Protein AF-A0A7V1JD57-F1 (afdb_monomer_lite)

Structure (mmCIF, N/CA/C/O backbone):
data_AF-A0A7V1JD57-F1
#
_entry.id   AF-A0A7V1JD57-F1
#
loop_
_atom_site.group_PDB
_atom_site.id
_atom_site.type_symbol
_atom_site.label_atom_id
_atom_site.label_alt_id
_atom_site.label_comp_id
_atom_site.label_asym_id
_atom_site.label_entity_id
_atom_site.label_seq_id
_atom_site.pdbx_PDB_ins_code
_atom_site.Cartn_x
_atom_site.Cartn_y
_atom_site.Cartn_z
_atom_site.occupancy
_atom_site.B_iso_or_equiv
_atom_site.auth_seq_id
_atom_site.auth_comp_id
_atom_site.auth_asym_id
_atom_site.auth_atom_id
_atom_site.pdbx_PDB_model_num
ATOM 1 N N . MET A 1 1 ? 28.900 12.849 5.355 1.00 48.41 1 MET A N 1
ATOM 2 C CA . MET A 1 1 ? 28.685 11.626 6.176 1.00 48.41 1 MET A CA 1
ATOM 3 C C . MET A 1 1 ? 27.254 11.057 6.140 1.00 48.41 1 MET A C 1
ATOM 5 O O . MET A 1 1 ? 27.114 9.874 5.845 1.00 48.41 1 MET A O 1
ATOM 9 N N . LYS A 1 2 ? 26.177 11.836 6.367 1.00 57.22 2 LYS A N 1
ATOM 10 C CA . LYS A 1 2 ? 24.784 11.309 6.433 1.00 57.22 2 LYS A CA 1
ATOM 11 C C . LYS A 1 2 ? 24.265 10.643 5.136 1.00 57.22 2 LYS A C 1
ATOM 13 O O . LYS A 1 2 ? 23.489 9.693 5.207 1.00 57.22 2 LYS A O 1
ATOM 18 N N . THR A 1 3 ? 24.691 11.097 3.957 1.00 60.50 3 THR A N 1
ATOM 19 C CA . THR A 1 3 ? 24.289 10.558 2.637 1.00 60.50 3 THR A CA 1
ATOM 20 C C . THR A 1 3 ? 24.917 9.198 2.326 1.00 60.50 3 THR A C 1
ATOM 22 O O . THR A 1 3 ? 24.212 8.281 1.910 1.00 60.50 3 THR A O 1
ATOM 25 N N . LEU A 1 4 ? 26.213 9.033 2.603 1.00 63.50 4 LEU A N 1
ATOM 26 C CA . LEU A 1 4 ? 26.934 7.762 2.448 1.00 63.50 4 LEU A CA 1
ATOM 27 C C . LEU A 1 4 ? 26.411 6.682 3.406 1.00 63.50 4 LEU A C 1
ATOM 29 O O . LEU A 1 4 ? 26.229 5.538 2.997 1.00 63.50 4 LEU A O 1
ATOM 33 N N . ALA A 1 5 ? 26.092 7.044 4.653 1.00 64.88 5 ALA A N 1
ATOM 34 C CA . ALA A 1 5 ? 25.478 6.126 5.615 1.00 64.88 5 ALA A CA 1
ATOM 35 C C . ALA A 1 5 ? 24.074 5.671 5.172 1.00 64.88 5 ALA A C 1
ATOM 37 O O . ALA A 1 5 ? 23.762 4.480 5.220 1.00 64.88 5 ALA A O 1
ATOM 38 N N . LYS A 1 6 ? 23.241 6.595 4.663 1.00 60.94 6 LYS A N 1
ATOM 39 C CA . LYS A 1 6 ? 21.936 6.259 4.067 1.00 60.94 6 LYS A CA 1
ATOM 40 C C . LYS A 1 6 ? 22.085 5.332 2.859 1.00 60.94 6 LYS A C 1
ATOM 42 O O . LYS A 1 6 ? 21.313 4.386 2.750 1.00 60.94 6 LYS A O 1
ATOM 47 N N . LEU A 1 7 ? 23.079 5.562 1.998 1.00 65.62 7 LEU A N 1
ATOM 48 C CA . LEU A 1 7 ? 23.354 4.712 0.838 1.00 65.62 7 LEU A CA 1
ATOM 49 C C . LEU A 1 7 ? 23.828 3.309 1.247 1.00 65.62 7 LEU A C 1
ATOM 51 O O . LEU A 1 7 ? 23.317 2.328 0.717 1.00 65.62 7 LEU A O 1
ATOM 55 N N . LYS A 1 8 ? 24.747 3.191 2.216 1.00 65.50 8 LYS A N 1
ATOM 56 C CA . LYS A 1 8 ? 25.196 1.891 2.746 1.00 65.50 8 LYS A CA 1
ATOM 57 C C . LYS A 1 8 ? 24.038 1.100 3.360 1.00 65.50 8 LYS A C 1
ATOM 59 O O . LYS A 1 8 ? 23.865 -0.068 3.025 1.00 65.50 8 LYS A O 1
ATOM 64 N N . ARG A 1 9 ? 23.206 1.749 4.184 1.00 67.81 9 ARG A N 1
ATOM 65 C CA . ARG A 1 9 ? 21.993 1.144 4.767 1.00 67.81 9 ARG A CA 1
ATOM 66 C C . ARG A 1 9 ? 20.977 0.741 3.697 1.00 67.81 9 ARG A C 1
ATOM 68 O O . ARG A 1 9 ? 20.308 -0.277 3.803 1.00 67.81 9 ARG A O 1
ATOM 75 N N . TYR A 1 10 ? 20.856 1.543 2.649 1.00 68.12 10 TYR A N 1
ATOM 76 C CA . TYR A 1 10 ? 19.983 1.233 1.531 1.00 68.12 10 TYR A CA 1
ATOM 77 C C . TYR A 1 10 ? 20.471 -0.001 0.750 1.00 68.12 10 TYR A C 1
ATOM 79 O O . TYR A 1 10 ? 19.708 -0.931 0.501 1.00 68.12 10 TYR A O 1
ATOM 87 N N . LEU A 1 11 ? 21.765 -0.052 0.421 1.00 68.94 11 LEU A N 1
ATOM 88 C CA . LEU A 1 11 ? 22.382 -1.198 -0.248 1.00 68.94 11 LEU A CA 1
ATOM 89 C C . LEU A 1 11 ? 22.330 -2.467 0.613 1.00 68.94 11 LEU A C 1
ATOM 91 O O . LEU A 1 11 ? 22.179 -3.555 0.061 1.00 68.94 11 LEU A O 1
ATOM 95 N N . SER A 1 12 ? 22.396 -2.352 1.946 1.00 74.06 12 SER A N 1
ATOM 96 C CA . SER A 1 12 ? 22.256 -3.511 2.833 1.00 74.06 12 SER A CA 1
ATOM 97 C C . SER A 1 12 ? 20.869 -4.149 2.758 1.00 74.06 12 SER A C 1
ATOM 99 O O . SER A 1 12 ? 20.783 -5.372 2.816 1.00 74.06 12 SER A O 1
ATOM 101 N N . PHE A 1 13 ? 19.801 -3.369 2.541 1.00 75.00 13 PHE A N 1
ATOM 102 C CA . PHE A 1 13 ? 18.455 -3.926 2.351 1.00 75.00 13 PHE A CA 1
ATOM 103 C C . PHE A 1 13 ? 18.326 -4.786 1.087 1.00 75.00 13 PHE A C 1
ATOM 105 O O . PHE A 1 13 ? 17.503 -5.696 1.049 1.00 75.00 13 PHE A O 1
ATOM 112 N N . ASN A 1 14 ? 19.173 -4.542 0.084 1.00 82.75 14 ASN A N 1
ATOM 113 C CA . ASN A 1 14 ? 19.159 -5.256 -1.191 1.00 82.75 14 ASN A CA 1
ATOM 114 C C . ASN A 1 14 ? 20.276 -6.305 -1.320 1.00 82.75 14 ASN A C 1
ATOM 116 O O . ASN A 1 14 ? 20.443 -6.881 -2.392 1.00 82.75 14 ASN A O 1
ATOM 120 N N . ARG A 1 15 ? 21.026 -6.604 -0.246 1.00 81.38 15 ARG A N 1
ATOM 121 C CA . ARG A 1 15 ? 22.027 -7.690 -0.260 1.00 81.38 15 ARG A CA 1
ATOM 122 C C . ARG A 1 15 ? 21.403 -9.032 -0.626 1.00 81.38 15 ARG A C 1
ATOM 124 O O . ARG A 1 15 ? 21.933 -9.725 -1.485 1.00 81.38 15 ARG A O 1
ATOM 131 N N . ASN A 1 16 ? 20.255 -9.348 -0.026 1.00 80.81 16 ASN A N 1
ATOM 132 C CA . ASN A 1 16 ? 19.536 -10.589 -0.304 1.00 80.81 16 ASN A CA 1
ATOM 133 C C . ASN A 1 16 ? 19.108 -10.665 -1.782 1.00 80.81 16 ASN A C 1
ATOM 135 O O . ASN A 1 16 ? 19.328 -11.676 -2.433 1.00 80.81 16 ASN A O 1
ATOM 139 N N . PHE A 1 17 ? 18.627 -9.555 -2.352 1.00 85.81 17 PHE A N 1
ATOM 140 C CA . PHE A 1 17 ? 18.291 -9.479 -3.776 1.00 85.81 17 PHE A CA 1
ATOM 141 C C . PHE A 1 17 ? 19.481 -9.816 -4.686 1.00 85.81 17 PHE A C 1
ATOM 143 O O . PHE A 1 17 ? 19.351 -10.657 -5.570 1.00 85.81 17 PHE A O 1
ATOM 150 N N . PHE A 1 18 ? 20.650 -9.203 -4.463 1.00 83.31 18 PHE A N 1
ATOM 151 C CA . PHE A 1 18 ? 21.834 -9.522 -5.267 1.00 83.31 18 PHE A CA 1
ATOM 152 C C . PHE A 1 18 ? 22.336 -10.951 -5.031 1.00 83.31 18 PHE A C 1
ATOM 154 O O . PHE A 1 18 ? 22.796 -11.569 -5.980 1.00 83.31 18 PHE A O 1
ATOM 161 N N . SER A 1 19 ? 22.215 -11.487 -3.813 1.00 82.19 19 SER A N 1
ATOM 162 C CA . SER A 1 19 ? 22.552 -12.886 -3.521 1.00 82.19 19 SER A CA 1
ATOM 163 C C . SER A 1 19 ? 21.658 -13.852 -4.297 1.00 82.19 19 SER A C 1
ATOM 165 O O . SER A 1 19 ? 22.174 -14.712 -5.000 1.00 82.19 19 SER A O 1
ATOM 167 N N . GLN A 1 20 ? 20.336 -13.663 -4.239 1.00 80.69 20 GLN A N 1
ATOM 168 C CA . GLN A 1 20 ? 19.368 -14.468 -4.992 1.00 80.69 20 GLN A CA 1
ATOM 169 C C . GLN A 1 20 ? 19.603 -14.350 -6.497 1.00 80.69 20 GLN A C 1
ATOM 171 O O . GLN A 1 20 ? 19.519 -15.334 -7.219 1.00 80.69 20 GLN A O 1
ATOM 176 N N . LEU A 1 21 ? 19.949 -13.157 -6.986 1.00 79.69 21 LEU A N 1
ATOM 177 C CA . LEU A 1 21 ? 20.287 -12.956 -8.390 1.00 79.69 21 LEU A CA 1
ATOM 178 C C . LEU A 1 21 ? 21.562 -13.711 -8.798 1.00 79.69 21 LEU A C 1
ATOM 180 O O . LEU A 1 21 ? 21.601 -14.284 -9.884 1.00 79.69 21 LEU A O 1
ATOM 184 N N . THR A 1 22 ? 22.600 -13.711 -7.958 1.00 76.75 22 THR A N 1
ATOM 185 C CA . THR A 1 22 ? 23.831 -14.478 -8.201 1.00 76.75 22 THR A CA 1
ATOM 186 C C . THR A 1 22 ? 23.560 -15.976 -8.157 1.00 76.75 22 THR A C 1
ATOM 188 O O . THR A 1 22 ? 24.018 -16.691 -9.037 1.00 76.75 22 THR A O 1
ATOM 191 N N . GLU A 1 23 ? 22.770 -16.448 -7.195 1.00 72.88 23 GLU A N 1
ATOM 192 C CA . GLU A 1 23 ? 22.352 -17.848 -7.100 1.00 72.88 23 GLU A CA 1
ATOM 193 C C . GLU A 1 23 ? 21.562 -18.281 -8.343 1.00 72.88 23 GLU A C 1
ATOM 195 O O . GLU A 1 23 ? 21.860 -19.306 -8.950 1.00 72.88 23 GLU A O 1
ATOM 200 N N . LEU A 1 24 ? 20.624 -17.448 -8.799 1.00 66.75 24 LEU A N 1
ATOM 201 C CA . LEU A 1 24 ? 19.891 -17.671 -10.045 1.00 66.75 24 LEU A CA 1
ATOM 202 C C . LEU A 1 24 ? 20.814 -17.728 -11.269 1.00 66.75 24 LEU A C 1
ATOM 204 O O . LEU A 1 24 ? 20.547 -18.490 -12.195 1.00 66.75 24 LEU A O 1
ATOM 208 N N . LYS A 1 25 ? 21.895 -16.939 -11.286 1.00 66.81 25 LYS A N 1
ATOM 209 C CA . LYS A 1 25 ? 22.910 -16.976 -12.351 1.00 66.81 25 LYS A CA 1
ATOM 210 C C . LYS A 1 25 ? 23.846 -18.187 -12.241 1.00 66.81 25 LYS A C 1
ATOM 212 O O . LYS A 1 25 ? 24.302 -18.664 -13.271 1.00 66.81 25 LYS A O 1
ATOM 217 N N . GLY A 1 26 ? 24.122 -18.671 -11.029 1.00 54.97 26 GLY A N 1
ATOM 218 C CA . GLY A 1 26 ? 25.042 -19.780 -10.755 1.00 54.97 26 GLY A CA 1
ATOM 219 C C . GLY A 1 26 ? 24.449 -21.183 -10.935 1.00 54.97 26 GLY A C 1
ATOM 220 O O . GLY A 1 26 ? 25.200 -22.116 -11.187 1.00 54.97 26 GLY A O 1
ATOM 221 N N . ARG A 1 27 ? 23.121 -21.356 -10.860 1.00 53.91 27 ARG A N 1
ATOM 222 C CA . ARG A 1 27 ? 22.410 -22.654 -10.990 1.00 53.91 27 ARG A CA 1
ATOM 223 C C . ARG A 1 27 ? 22.352 -23.243 -12.422 1.00 53.91 27 ARG A C 1
ATOM 225 O O . ARG A 1 27 ? 21.384 -23.903 -12.782 1.00 53.91 27 ARG A O 1
ATOM 232 N N . GLY A 1 28 ? 23.345 -23.003 -13.272 1.00 47.62 28 GLY A N 1
ATOM 233 C CA . GLY A 1 28 ? 23.358 -23.490 -14.657 1.00 47.62 28 GLY A CA 1
ATOM 234 C C . GLY A 1 28 ? 23.764 -24.960 -14.834 1.00 47.62 28 GLY A C 1
ATOM 235 O O . GLY A 1 28 ? 24.806 -25.180 -15.436 1.00 47.62 28 GLY A O 1
ATOM 236 N N . VAL A 1 29 ? 22.975 -25.945 -14.361 1.00 36.53 29 VAL A N 1
ATOM 237 C CA . VAL A 1 29 ? 23.164 -27.382 -14.698 1.00 36.53 29 VAL A CA 1
ATOM 238 C C . VAL A 1 29 ? 21.822 -28.148 -14.824 1.00 36.53 29 VAL A C 1
ATOM 240 O O . VAL A 1 29 ? 21.177 -28.492 -13.840 1.00 36.53 29 VAL A O 1
ATOM 243 N N . ASP A 1 30 ? 21.398 -28.338 -16.074 1.00 38.22 30 ASP A N 1
ATOM 244 C CA . ASP A 1 30 ? 20.664 -29.427 -16.761 1.00 38.22 30 ASP A CA 1
ATOM 245 C C . ASP A 1 30 ? 19.660 -30.431 -16.135 1.00 38.22 30 ASP A C 1
ATOM 247 O O . ASP A 1 30 ? 19.128 -31.213 -16.918 1.00 38.22 30 ASP A O 1
ATOM 251 N N . SER A 1 31 ? 19.264 -30.442 -14.855 1.00 33.28 31 SER A N 1
ATOM 252 C CA . SER A 1 31 ? 18.422 -31.573 -14.367 1.00 33.28 31 SER A CA 1
ATOM 253 C C . SER A 1 31 ? 16.972 -31.312 -13.932 1.00 33.28 31 SER A C 1
ATOM 255 O O . SER A 1 31 ? 16.322 -32.278 -13.574 1.00 33.28 31 SER A O 1
ATOM 257 N N . ASP A 1 32 ? 16.405 -30.097 -14.006 1.00 30.31 32 ASP A N 1
ATOM 258 C CA . ASP A 1 32 ? 14.999 -29.868 -13.564 1.00 30.31 32 ASP A CA 1
ATOM 259 C C . ASP A 1 32 ? 14.236 -28.762 -14.329 1.00 30.31 32 ASP A C 1
ATOM 261 O O . ASP A 1 32 ? 13.429 -28.003 -13.783 1.00 30.31 32 ASP A O 1
ATOM 265 N N . GLY A 1 33 ? 14.506 -28.587 -15.625 1.00 37.66 33 GLY A N 1
ATOM 266 C CA . GLY A 1 33 ? 13.816 -27.559 -16.422 1.00 37.66 33 GLY A CA 1
ATOM 267 C C . GLY A 1 33 ? 14.155 -26.113 -16.014 1.00 37.66 33 GLY A C 1
ATOM 268 O O . GLY A 1 33 ? 13.525 -25.161 -16.486 1.00 37.66 33 GLY A O 1
ATOM 269 N N . PHE A 1 34 ? 15.184 -25.924 -15.189 1.00 38.78 34 PHE A N 1
ATOM 270 C CA . PHE A 1 34 ? 15.806 -24.643 -14.856 1.00 38.78 34 PHE A CA 1
ATOM 271 C C . PHE A 1 34 ? 17.088 -24.440 -15.672 1.00 38.78 34 PHE A C 1
ATOM 273 O O . PHE A 1 34 ? 18.185 -24.303 -15.144 1.00 38.78 34 PHE A O 1
ATOM 280 N N . SER A 1 35 ? 16.940 -24.385 -16.995 1.00 28.05 35 SER A N 1
ATOM 281 C CA . SER A 1 35 ? 17.989 -23.941 -17.916 1.00 28.05 35 SER A CA 1
ATOM 282 C C . SER A 1 35 ? 18.262 -22.435 -17.724 1.00 28.05 35 SER A C 1
ATOM 284 O O . SER A 1 35 ? 17.730 -21.596 -18.457 1.00 28.05 35 SER A O 1
ATOM 286 N N . GLY A 1 36 ? 19.028 -22.081 -16.691 1.00 37.78 36 GLY A N 1
ATOM 287 C CA . GLY A 1 36 ? 19.457 -20.720 -16.376 1.00 37.78 36 GLY A CA 1
ATOM 288 C C . GLY A 1 36 ? 18.322 -19.729 -16.085 1.00 37.78 36 GLY A C 1
ATOM 289 O O . GLY A 1 36 ? 17.130 -19.974 -16.277 1.00 37.78 36 GLY A O 1
ATOM 290 N N . VAL A 1 37 ? 18.690 -18.512 -15.706 1.00 43.75 37 VAL A N 1
ATOM 291 C CA . VAL A 1 37 ? 17.890 -17.347 -16.095 1.00 43.75 37 VAL A CA 1
ATOM 292 C C . VAL A 1 37 ? 17.966 -17.284 -17.624 1.00 43.75 37 VAL A C 1
ATOM 294 O O . VAL A 1 37 ? 18.815 -16.577 -18.157 1.00 43.75 37 VAL A O 1
ATOM 297 N N . SER A 1 38 ? 17.168 -18.106 -18.318 1.00 42.47 38 SER A N 1
ATOM 298 C CA . SER A 1 38 ? 17.356 -18.409 -19.738 1.00 42.47 38 SER A CA 1
ATOM 299 C C . SER A 1 38 ? 17.565 -17.128 -20.537 1.00 42.47 38 SER A C 1
ATOM 301 O O . SER A 1 38 ? 16.796 -16.174 -20.383 1.00 42.47 38 SER A O 1
ATOM 303 N N . THR A 1 39 ? 18.550 -17.131 -21.424 1.00 47.47 39 THR A N 1
ATOM 304 C CA . THR A 1 39 ? 18.814 -16.101 -22.438 1.00 47.47 39 THR A CA 1
ATOM 305 C C . THR A 1 39 ? 17.597 -15.785 -23.333 1.00 47.47 39 THR A C 1
ATOM 307 O O . THR A 1 39 ? 17.648 -14.833 -24.101 1.00 47.47 39 THR A O 1
ATOM 310 N N . GLY A 1 40 ? 16.472 -16.509 -23.195 1.00 55.47 40 GLY A N 1
ATOM 311 C CA . GLY A 1 40 ? 15.183 -16.239 -23.849 1.00 55.47 40 GLY A CA 1
ATOM 312 C C . GLY A 1 40 ? 14.012 -15.815 -22.939 1.00 55.47 40 GLY A C 1
ATOM 313 O O . GLY A 1 40 ? 12.907 -15.600 -23.447 1.00 55.47 40 GLY A O 1
ATOM 314 N N . ALA A 1 41 ? 14.192 -15.689 -21.616 1.00 70.38 41 ALA A N 1
ATOM 315 C CA . ALA A 1 41 ? 13.097 -15.304 -20.719 1.00 70.38 41 ALA A CA 1
ATOM 316 C C . ALA A 1 41 ? 12.806 -13.802 -20.817 1.00 70.38 41 ALA A C 1
ATOM 318 O O . ALA A 1 41 ? 13.700 -12.968 -20.673 1.00 70.38 41 ALA A O 1
ATOM 319 N N . LYS A 1 42 ? 11.533 -13.433 -20.989 1.00 85.69 42 LYS A N 1
ATOM 320 C CA . LYS A 1 42 ? 11.125 -12.024 -20.963 1.00 85.69 42 LYS A CA 1
ATOM 321 C C . LYS A 1 42 ? 11.152 -11.521 -19.523 1.00 85.69 42 LYS A C 1
ATOM 323 O O . LYS A 1 42 ? 10.394 -12.003 -18.680 1.00 85.69 42 LYS A O 1
ATOM 328 N N . ARG A 1 43 ? 12.022 -10.547 -19.255 1.00 90.38 43 ARG A N 1
ATOM 329 C CA . ARG A 1 43 ? 12.201 -9.941 -17.931 1.00 90.38 43 ARG A CA 1
ATOM 330 C C . ARG A 1 43 ? 11.404 -8.648 -17.812 1.00 90.38 43 ARG A C 1
ATOM 332 O O . ARG A 1 43 ? 11.574 -7.732 -18.620 1.00 90.38 43 ARG A O 1
ATOM 339 N N . PHE A 1 44 ? 10.561 -8.583 -16.789 1.00 94.19 44 PHE A N 1
ATOM 340 C CA . PHE A 1 44 ? 9.708 -7.442 -16.475 1.00 94.19 44 PHE A CA 1
ATOM 341 C C . PHE A 1 44 ? 10.133 -6.838 -15.141 1.00 94.19 44 PHE A C 1
ATOM 343 O O . PHE A 1 44 ? 10.108 -7.524 -14.122 1.00 94.19 44 PHE A O 1
ATOM 350 N N . TRP A 1 45 ? 10.480 -5.554 -15.124 1.00 96.25 45 TRP A N 1
ATOM 351 C CA . TRP A 1 45 ? 10.716 -4.806 -13.893 1.00 96.25 45 TRP A CA 1
ATOM 352 C C . TRP A 1 45 ? 9.523 -3.908 -13.585 1.00 96.25 45 TRP A C 1
ATOM 354 O O . TRP A 1 45 ? 9.295 -2.916 -14.267 1.00 96.25 45 TRP A O 1
ATOM 364 N N . ILE A 1 46 ? 8.769 -4.240 -12.540 1.00 96.12 46 ILE A N 1
ATOM 365 C CA . ILE A 1 46 ? 7.634 -3.460 -12.058 1.00 96.12 46 ILE A CA 1
ATOM 366 C C . ILE A 1 46 ? 8.055 -2.605 -10.853 1.00 96.12 46 ILE A C 1
ATOM 368 O O . ILE A 1 46 ? 8.638 -3.093 -9.880 1.00 96.12 46 ILE A O 1
ATOM 372 N N . TYR A 1 47 ? 7.762 -1.309 -10.896 1.00 95.69 47 TYR A N 1
ATOM 373 C CA . TYR A 1 47 ? 7.923 -0.387 -9.779 1.00 95.69 47 TYR A CA 1
ATOM 374 C C . TYR A 1 47 ? 6.566 -0.086 -9.133 1.00 95.69 47 TYR A C 1
ATOM 376 O O . TYR A 1 47 ? 5.661 0.446 -9.775 1.00 95.69 47 TYR A O 1
ATOM 384 N N . ALA A 1 48 ? 6.456 -0.428 -7.849 1.00 93.38 48 ALA A N 1
ATOM 385 C CA . ALA A 1 48 ? 5.260 -0.303 -7.030 1.00 93.38 48 ALA A CA 1
ATOM 386 C C . ALA A 1 48 ? 5.629 0.305 -5.670 1.00 93.38 48 ALA A C 1
ATOM 388 O O . ALA A 1 48 ? 6.207 -0.360 -4.815 1.00 93.38 48 ALA A O 1
ATOM 389 N N . GLU A 1 49 ? 5.343 1.592 -5.469 1.00 90.69 49 GLU A N 1
ATOM 390 C CA . GLU A 1 49 ? 5.890 2.346 -4.334 1.00 90.69 49 GLU A CA 1
ATOM 391 C C . GLU A 1 49 ? 5.386 1.859 -2.961 1.00 90.69 49 GLU A C 1
ATOM 393 O O . GLU A 1 49 ? 6.186 1.763 -2.019 1.00 90.69 49 GLU A O 1
ATOM 398 N N . SER A 1 50 ? 4.097 1.522 -2.848 1.00 87.81 50 SER A N 1
ATOM 399 C CA . SER A 1 50 ? 3.439 1.092 -1.609 1.00 87.81 50 SER A CA 1
ATOM 400 C C . SER A 1 50 ? 2.702 -0.250 -1.767 1.00 87.81 50 SER A C 1
ATOM 402 O O . SER A 1 50 ? 2.828 -0.929 -2.785 1.00 87.81 50 SER A O 1
ATOM 404 N N . ILE A 1 51 ? 1.970 -0.677 -0.729 1.00 85.56 51 ILE A N 1
ATOM 405 C CA . ILE A 1 51 ? 1.230 -1.951 -0.717 1.00 85.56 51 ILE A CA 1
ATOM 406 C C . ILE A 1 51 ? 0.133 -1.959 -1.792 1.00 85.56 51 ILE A C 1
ATOM 408 O O . ILE A 1 51 ? -0.032 -2.969 -2.471 1.00 85.56 51 ILE A O 1
ATOM 412 N N . GLY A 1 52 ? -0.583 -0.846 -1.984 1.00 81.62 52 GLY A N 1
ATOM 413 C CA . GLY A 1 52 ? -1.656 -0.757 -2.982 1.00 81.62 52 GLY A CA 1
ATOM 414 C C . GLY A 1 52 ? -1.136 -0.919 -4.414 1.00 81.62 52 GLY A C 1
ATOM 415 O O . GLY A 1 52 ? -1.668 -1.710 -5.196 1.00 81.62 52 GLY A O 1
ATOM 416 N N . GLU A 1 53 ? -0.028 -0.251 -4.751 1.00 88.31 53 GLU A N 1
ATOM 417 C CA . GLU A 1 53 ? 0.625 -0.436 -6.050 1.00 88.31 53 GLU A CA 1
ATOM 418 C C . GLU A 1 53 ? 1.247 -1.827 -6.170 1.00 88.31 53 GLU A C 1
ATOM 420 O O . GLU A 1 53 ? 1.309 -2.364 -7.271 1.00 88.31 53 GLU A O 1
ATOM 425 N N . PHE A 1 54 ? 1.682 -2.444 -5.065 1.00 89.25 54 PHE A N 1
ATOM 426 C CA . PHE A 1 54 ? 2.209 -3.808 -5.094 1.00 89.25 54 PHE A CA 1
ATOM 427 C C . PHE A 1 54 ? 1.107 -4.818 -5.429 1.00 89.25 54 PHE A C 1
ATOM 429 O O . PHE A 1 54 ? 1.318 -5.689 -6.268 1.00 89.25 54 PHE A O 1
ATOM 436 N N . LYS A 1 55 ? -0.096 -4.670 -4.855 1.00 85.25 55 LYS A N 1
ATOM 437 C CA . LYS A 1 55 ? -1.277 -5.459 -5.253 1.00 85.25 55 LYS A CA 1
ATOM 438 C C . LYS A 1 55 ? -1.589 -5.271 -6.744 1.00 85.25 55 LYS A C 1
ATOM 440 O O . LYS A 1 55 ? -1.790 -6.248 -7.460 1.00 85.25 55 LYS A O 1
ATOM 445 N N . SER A 1 56 ? -1.531 -4.029 -7.230 1.00 85.31 56 SER A N 1
ATOM 446 C CA . SER A 1 56 ? -1.708 -3.721 -8.658 1.00 85.31 56 SER A CA 1
ATOM 447 C C . SER A 1 56 ? -0.622 -4.365 -9.533 1.00 85.31 56 SER A C 1
ATOM 449 O O . SER A 1 56 ? -0.916 -4.869 -10.612 1.00 85.31 56 SER A O 1
ATOM 451 N N . ALA A 1 57 ? 0.631 -4.399 -9.069 1.00 89.62 57 ALA A N 1
ATOM 452 C CA . ALA A 1 57 ? 1.738 -5.052 -9.764 1.00 89.62 57 ALA A CA 1
ATOM 453 C C . ALA A 1 57 ? 1.530 -6.567 -9.897 1.00 89.62 57 ALA A C 1
ATOM 455 O O . ALA A 1 57 ? 1.829 -7.121 -10.953 1.00 89.62 57 ALA A O 1
ATOM 456 N N . LEU A 1 58 ? 0.983 -7.224 -8.867 1.00 87.00 58 LEU A N 1
ATOM 457 C CA . LEU A 1 58 ? 0.607 -8.639 -8.941 1.00 87.00 58 LEU A CA 1
ATOM 458 C C . LEU A 1 58 ? -0.499 -8.866 -9.981 1.00 87.00 58 LEU A C 1
ATOM 460 O O . LEU A 1 58 ? -0.362 -9.743 -10.826 1.00 87.00 58 LEU A O 1
ATOM 464 N N . TYR A 1 59 ? -1.530 -8.016 -10.004 1.00 84.31 59 TYR A N 1
ATOM 465 C CA . TYR A 1 59 ? -2.585 -8.081 -11.022 1.00 84.31 59 TYR A CA 1
ATOM 466 C C . TYR A 1 59 ? -2.046 -7.895 -12.453 1.00 84.31 59 TYR A C 1
ATOM 468 O O . TYR A 1 59 ? -2.394 -8.649 -13.365 1.00 84.31 59 TYR A O 1
ATOM 476 N N . ILE A 1 60 ? -1.165 -6.910 -12.658 1.00 87.19 60 ILE A N 1
ATOM 477 C CA . ILE A 1 60 ? -0.500 -6.674 -13.948 1.00 87.19 60 ILE A CA 1
ATOM 478 C C . ILE A 1 60 ? 0.317 -7.901 -14.351 1.00 87.19 60 ILE A C 1
ATOM 480 O O . ILE A 1 60 ? 0.268 -8.324 -15.501 1.00 87.19 60 ILE A O 1
ATOM 484 N N . MET A 1 61 ? 1.055 -8.489 -13.412 1.00 88.00 61 MET A N 1
ATOM 485 C CA . MET A 1 61 ? 1.827 -9.699 -13.656 1.00 88.00 61 MET A CA 1
ATOM 486 C C . MET A 1 61 ? 0.932 -10.870 -14.080 1.00 88.00 61 MET A C 1
ATOM 488 O O . MET A 1 61 ? 1.250 -11.521 -15.073 1.00 88.00 61 MET A O 1
ATOM 492 N N . ASP A 1 62 ? -0.167 -11.132 -13.373 1.00 85.19 62 ASP A N 1
ATOM 493 C CA . ASP A 1 62 ? -1.110 -12.203 -13.721 1.00 85.19 62 ASP A CA 1
ATOM 494 C C . ASP A 1 62 ? -1.722 -11.979 -15.105 1.00 85.19 62 ASP A C 1
ATOM 496 O O . ASP A 1 62 ? -1.786 -12.900 -15.917 1.00 85.19 62 ASP A O 1
ATOM 500 N N . THR A 1 63 ? -2.067 -10.728 -15.417 1.00 85.25 63 THR A N 1
ATOM 501 C CA . THR A 1 63 ? -2.543 -10.331 -16.747 1.00 85.25 63 THR A CA 1
ATOM 502 C C . THR A 1 63 ? -1.477 -10.595 -17.811 1.00 85.25 63 THR A C 1
ATOM 504 O O . THR A 1 63 ? -1.752 -11.202 -18.837 1.00 85.25 63 THR A O 1
ATOM 507 N N . ILE A 1 64 ? -0.221 -10.207 -17.569 1.00 87.69 64 ILE A N 1
ATOM 508 C CA . ILE A 1 64 ? 0.888 -10.470 -18.498 1.00 87.69 64 ILE A CA 1
ATOM 509 C C . ILE A 1 64 ? 1.103 -11.975 -18.675 1.00 87.69 64 ILE A C 1
ATOM 511 O O . ILE A 1 64 ? 1.451 -12.416 -19.772 1.00 87.69 64 ILE A O 1
ATOM 515 N N . ARG A 1 65 ? 0.921 -12.779 -17.624 1.00 83.62 65 ARG A N 1
ATOM 516 C CA . ARG A 1 65 ? 1.045 -14.240 -17.687 1.00 83.62 65 ARG A CA 1
ATOM 517 C C . ARG A 1 65 ? -0.050 -14.864 -18.541 1.00 83.62 65 ARG A C 1
ATOM 519 O O . ARG A 1 65 ? 0.309 -15.702 -19.364 1.00 83.62 65 ARG A O 1
ATOM 526 N N . SER A 1 66 ? -1.296 -14.405 -18.412 1.00 83.00 66 SER A N 1
ATOM 527 C CA . SER A 1 66 ? -2.442 -14.914 -19.175 1.00 83.00 66 SER A CA 1
ATOM 528 C C . SER A 1 66 ? -2.454 -14.502 -20.649 1.00 83.00 66 SER A C 1
ATOM 530 O O . SER A 1 66 ? -3.165 -15.120 -21.437 1.00 83.00 66 SER A O 1
ATOM 532 N N . LEU A 1 67 ? -1.657 -13.500 -21.049 1.00 82.25 67 LEU A N 1
ATOM 533 C CA . LEU A 1 67 ? -1.538 -13.128 -22.461 1.00 82.25 67 LEU A CA 1
ATOM 534 C C . LEU A 1 67 ? -1.081 -14.323 -23.324 1.00 82.25 67 LEU A C 1
ATOM 536 O O . LEU A 1 67 ? -0.108 -14.996 -22.943 1.00 82.25 67 LEU A O 1
ATOM 540 N N . PRO A 1 68 ? -1.723 -14.539 -24.493 1.00 71.06 68 PRO A N 1
ATOM 541 C CA . PRO A 1 68 ? -1.465 -15.685 -25.355 1.00 71.06 68 PRO A CA 1
ATOM 542 C C . PRO A 1 68 ? 0.004 -15.796 -25.772 1.00 71.06 68 PRO A C 1
ATOM 544 O O . PRO A 1 68 ? 0.739 -14.807 -25.878 1.00 71.06 68 PRO A O 1
ATOM 547 N N . LYS A 1 69 ? 0.450 -17.035 -26.003 1.00 68.56 69 LYS A N 1
ATOM 548 C CA . LYS A 1 69 ? 1.806 -17.327 -26.476 1.00 68.56 69 LYS A CA 1
ATOM 549 C C . LYS A 1 69 ? 1.946 -16.808 -27.912 1.00 68.56 69 LYS A C 1
ATOM 551 O O . LYS A 1 69 ? 1.296 -17.323 -28.815 1.00 68.56 69 LYS A O 1
ATOM 556 N N . ASN A 1 70 ? 2.815 -15.823 -28.142 1.00 56.19 70 ASN A N 1
ATOM 557 C CA . ASN A 1 70 ? 3.192 -15.459 -29.510 1.00 56.19 70 ASN A CA 1
ATOM 558 C C . ASN A 1 70 ? 4.014 -16.601 -30.125 1.00 56.19 70 ASN A C 1
ATOM 560 O O . ASN A 1 70 ? 5.023 -17.008 -29.551 1.00 56.19 70 ASN A O 1
ATOM 564 N N . ASN A 1 71 ? 3.610 -17.063 -31.309 1.00 57.41 71 ASN A N 1
ATOM 565 C CA . ASN A 1 71 ? 4.333 -18.031 -32.144 1.00 57.41 71 ASN A CA 1
ATOM 566 C C . ASN A 1 71 ? 4.513 -19.435 -31.531 1.00 57.41 71 ASN A C 1
ATOM 568 O O . ASN A 1 71 ? 5.511 -20.096 -31.807 1.00 57.41 71 ASN A O 1
ATOM 572 N N . GLY A 1 72 ? 3.600 -19.892 -30.663 1.00 56.62 72 GLY A N 1
ATOM 573 C CA . GLY A 1 72 ? 3.607 -21.262 -30.115 1.00 56.62 72 GLY A CA 1
ATOM 574 C C . GLY A 1 72 ? 4.755 -21.596 -29.146 1.00 56.62 72 GLY A C 1
ATOM 575 O O . GLY A 1 72 ? 4.677 -22.593 -28.433 1.00 56.62 72 GLY A O 1
ATOM 576 N N . LYS A 1 73 ? 5.792 -20.752 -29.045 1.00 58.88 73 LYS A N 1
ATOM 577 C CA . LYS A 1 73 ? 6.901 -20.909 -28.096 1.00 58.88 73 LYS A CA 1
ATOM 578 C C . LYS A 1 73 ? 6.590 -20.205 -26.779 1.00 58.88 73 LYS A C 1
ATOM 580 O O . LYS A 1 73 ? 6.309 -19.007 -26.721 1.00 58.88 73 LYS A O 1
ATOM 585 N N . GLU A 1 74 ? 6.654 -20.963 -25.692 1.00 60.19 74 GLU A N 1
ATOM 586 C CA . GLU A 1 74 ? 6.494 -20.438 -24.343 1.00 60.19 74 GLU A CA 1
ATOM 587 C C . GLU A 1 74 ? 7.769 -19.721 -23.897 1.00 60.19 74 GLU A C 1
ATOM 589 O O . GLU A 1 74 ? 8.676 -20.314 -23.316 1.00 60.19 74 GLU A O 1
ATOM 594 N N . ASN A 1 75 ? 7.855 -18.416 -24.160 1.00 66.31 75 ASN A N 1
ATOM 595 C CA . ASN A 1 75 ? 8.916 -17.623 -23.547 1.00 66.31 75 ASN A CA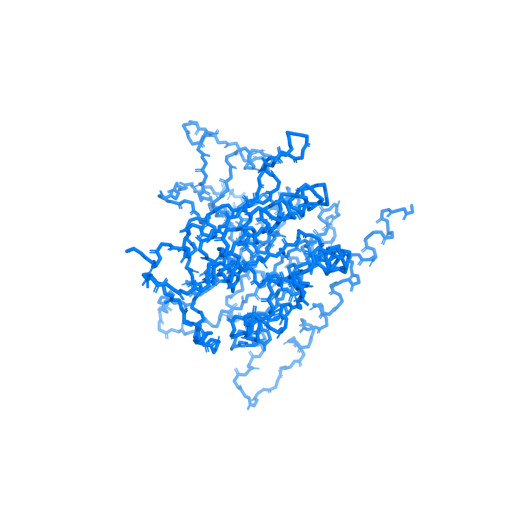 1
ATOM 596 C C . ASN A 1 75 ? 8.603 -17.470 -22.056 1.00 66.31 75 ASN A C 1
ATOM 598 O O . ASN A 1 75 ? 7.659 -16.762 -21.690 1.00 66.31 75 ASN A O 1
ATOM 602 N N . LYS A 1 76 ? 9.416 -18.103 -21.204 1.00 78.94 76 LYS A N 1
ATOM 603 C CA . LYS A 1 76 ? 9.354 -17.951 -19.744 1.00 78.94 76 LYS A CA 1
ATOM 604 C C . LYS A 1 76 ? 9.337 -16.461 -19.373 1.00 78.94 76 LYS A C 1
ATOM 606 O O . LYS A 1 76 ? 10.108 -15.666 -19.912 1.00 78.94 76 LYS A O 1
ATOM 611 N N . LYS A 1 77 ? 8.437 -16.065 -18.472 1.00 86.38 77 LYS A N 1
ATOM 612 C CA . LYS A 1 77 ? 8.272 -14.676 -18.006 1.00 86.38 77 LYS A CA 1
ATOM 613 C C . LYS A 1 77 ? 8.833 -14.580 -16.587 1.00 86.38 77 LYS A C 1
ATOM 615 O O . LYS A 1 77 ? 8.415 -15.345 -15.723 1.00 86.38 77 LYS A O 1
ATOM 620 N N . PHE A 1 78 ? 9.760 -13.657 -16.348 1.00 88.06 78 PHE A N 1
ATOM 621 C CA . PHE A 1 78 ? 10.363 -13.442 -15.029 1.00 88.06 78 PHE A CA 1
ATOM 622 C C . PHE A 1 78 ? 10.118 -12.012 -14.558 1.00 88.06 78 PHE A C 1
ATOM 624 O O . PHE A 1 78 ? 10.251 -11.067 -15.340 1.00 88.06 78 PHE A O 1
ATOM 631 N N . PHE A 1 79 ? 9.767 -11.849 -13.285 1.00 91.69 79 PHE A N 1
ATOM 632 C CA . PHE A 1 79 ? 9.308 -10.575 -12.746 1.00 91.69 79 PHE A CA 1
ATOM 633 C C . PHE A 1 79 ? 10.214 -10.074 -11.623 1.00 91.69 79 PHE A C 1
ATOM 635 O O . PHE A 1 79 ? 10.616 -10.807 -10.726 1.00 91.69 79 PHE A O 1
ATOM 642 N N . PHE A 1 80 ? 10.502 -8.782 -11.666 1.00 94.00 80 PHE A N 1
ATOM 643 C CA . PHE A 1 80 ? 11.264 -8.046 -10.674 1.00 94.00 80 PHE A CA 1
ATOM 644 C C . PHE A 1 80 ? 10.363 -6.950 -10.117 1.00 94.00 80 PHE A C 1
ATOM 646 O O . PHE A 1 80 ? 9.959 -6.071 -10.871 1.00 94.00 80 PHE A O 1
ATOM 653 N N . ILE A 1 81 ? 10.032 -6.971 -8.827 1.00 94.44 81 ILE A N 1
ATOM 654 C CA . ILE A 1 81 ? 9.149 -5.964 -8.219 1.00 94.44 81 ILE A CA 1
ATOM 655 C C . ILE A 1 81 ? 9.928 -5.119 -7.215 1.00 94.44 81 ILE A C 1
ATOM 657 O O . ILE A 1 81 ? 10.496 -5.635 -6.256 1.00 94.44 81 ILE A O 1
ATOM 661 N N . SER A 1 82 ? 9.943 -3.802 -7.413 1.00 94.69 82 SER A N 1
ATOM 662 C CA . SER A 1 82 ? 10.654 -2.876 -6.525 1.00 94.69 82 SER A CA 1
ATOM 663 C C . SER A 1 82 ? 9.723 -1.905 -5.798 1.00 94.69 82 SER A C 1
ATOM 665 O O . SER A 1 82 ? 8.770 -1.421 -6.402 1.00 94.69 82 SER A O 1
ATOM 667 N N . PHE A 1 83 ? 10.014 -1.598 -4.528 1.00 93.44 83 PHE A N 1
ATOM 668 C CA . PHE A 1 83 ? 9.172 -0.767 -3.643 1.00 93.44 83 PHE A CA 1
ATOM 669 C C . PHE A 1 83 ? 9.989 0.081 -2.656 1.00 93.44 83 PHE A C 1
ATOM 671 O O . PHE A 1 83 ? 11.186 -0.129 -2.505 1.00 93.44 83 PHE A O 1
ATOM 678 N N . LYS A 1 84 ? 9.385 1.037 -1.934 1.00 89.56 84 LYS A N 1
ATOM 679 C CA . LYS A 1 84 ? 10.143 1.917 -1.012 1.00 89.56 84 LYS A CA 1
ATOM 680 C C . LYS A 1 84 ? 9.957 1.641 0.479 1.00 89.56 84 LYS A C 1
ATOM 682 O O . LYS A 1 84 ? 10.749 2.140 1.277 1.00 89.56 84 LYS A O 1
ATOM 687 N N . THR A 1 85 ? 8.933 0.891 0.880 1.00 85.31 85 THR A N 1
ATOM 688 C CA . THR A 1 85 ? 8.539 0.797 2.295 1.00 85.31 85 THR A CA 1
ATOM 689 C C . THR A 1 85 ? 8.755 -0.597 2.880 1.00 85.31 85 THR A C 1
ATOM 691 O O . THR A 1 85 ? 8.563 -1.618 2.218 1.00 85.31 85 THR A O 1
ATOM 694 N N . SER A 1 86 ? 9.117 -0.652 4.165 1.00 84.56 86 SER A N 1
ATOM 695 C CA . SER A 1 86 ? 9.248 -1.919 4.898 1.00 84.56 86 SER A CA 1
ATOM 696 C C . SER A 1 86 ? 7.911 -2.641 5.071 1.00 84.56 86 SER A C 1
ATOM 698 O O . SER A 1 86 ? 7.886 -3.866 5.134 1.00 84.56 86 SER A O 1
ATOM 700 N N . SER A 1 87 ? 6.793 -1.907 5.110 1.00 83.25 87 SER A N 1
ATOM 701 C CA . SER A 1 87 ? 5.460 -2.513 5.153 1.00 83.25 87 SER A CA 1
ATOM 702 C C . SER A 1 87 ? 5.160 -3.287 3.865 1.00 83.25 87 SER A C 1
ATOM 704 O O . SER A 1 87 ? 4.597 -4.375 3.932 1.00 83.25 87 SER A O 1
ATOM 706 N N . THR A 1 88 ? 5.596 -2.783 2.701 1.00 88.62 88 THR A N 1
ATOM 707 C CA . THR A 1 88 ? 5.501 -3.529 1.438 1.00 88.62 88 THR A CA 1
ATOM 708 C C . THR A 1 88 ? 6.412 -4.753 1.438 1.00 88.62 88 THR A C 1
ATOM 710 O O . THR A 1 88 ? 5.978 -5.804 0.985 1.00 88.62 88 THR A O 1
ATOM 713 N N . LEU A 1 89 ? 7.627 -4.676 2.001 1.00 88.88 89 LEU A N 1
ATOM 714 C CA . LEU A 1 89 ? 8.490 -5.859 2.152 1.00 88.88 89 LEU A CA 1
ATOM 715 C C . LEU A 1 89 ? 7.814 -6.961 2.978 1.00 88.88 89 LEU A C 1
ATOM 717 O O . LEU A 1 89 ? 7.861 -8.129 2.597 1.00 88.88 89 LEU A O 1
ATOM 721 N N . TYR A 1 90 ? 7.211 -6.597 4.112 1.00 84.88 90 TYR A N 1
ATOM 722 C CA . TYR A 1 90 ? 6.498 -7.545 4.966 1.00 84.88 90 TYR A CA 1
ATOM 723 C C . TYR A 1 90 ? 5.327 -8.193 4.213 1.00 84.88 90 TYR A C 1
ATOM 725 O O . TYR A 1 90 ? 5.222 -9.419 4.176 1.00 84.88 90 TYR A O 1
ATOM 733 N N . PHE A 1 91 ? 4.515 -7.379 3.527 1.00 84.69 91 PHE A N 1
ATOM 734 C CA . PHE A 1 91 ? 3.422 -7.863 2.683 1.00 84.69 91 PHE A CA 1
ATOM 735 C C . PHE A 1 91 ? 3.915 -8.803 1.572 1.00 84.69 91 PHE A C 1
ATOM 737 O O . PHE A 1 91 ? 3.368 -9.889 1.395 1.00 84.69 91 PHE A O 1
ATOM 744 N N . ALA A 1 92 ? 4.980 -8.424 0.860 1.00 86.31 92 ALA A N 1
ATOM 745 C CA . ALA A 1 92 ? 5.573 -9.215 -0.213 1.00 86.31 92 ALA A CA 1
ATOM 746 C C . ALA A 1 92 ? 6.064 -10.577 0.292 1.00 86.31 92 ALA A C 1
ATOM 748 O O . ALA A 1 92 ? 5.772 -11.591 -0.333 1.00 86.31 92 ALA A O 1
ATOM 749 N N . ARG A 1 93 ? 6.743 -10.625 1.447 1.00 84.69 93 ARG A N 1
ATOM 750 C CA . ARG A 1 93 ? 7.185 -11.881 2.075 1.00 84.69 93 ARG A CA 1
ATOM 751 C C . ARG A 1 93 ? 6.012 -12.796 2.400 1.00 84.69 93 ARG A C 1
ATOM 753 O O . ARG A 1 93 ? 6.042 -13.958 2.021 1.00 84.69 93 ARG A O 1
ATOM 760 N N . LYS A 1 94 ? 4.969 -12.276 3.052 1.00 79.75 94 LYS A N 1
ATOM 761 C CA . LYS A 1 94 ? 3.784 -13.073 3.403 1.00 79.75 94 LYS A CA 1
ATOM 762 C C . LYS A 1 94 ? 3.071 -13.573 2.143 1.00 79.75 94 LYS A C 1
ATOM 764 O O . LYS A 1 94 ? 2.724 -14.742 2.060 1.00 79.75 94 LYS A O 1
ATOM 769 N N . ARG A 1 95 ? 2.889 -12.716 1.132 1.00 75.62 95 ARG A N 1
ATOM 770 C CA . ARG A 1 95 ? 2.091 -13.055 -0.055 1.00 75.62 95 ARG A CA 1
ATOM 771 C C . ARG A 1 95 ? 2.825 -13.925 -1.074 1.00 75.62 95 ARG A C 1
ATOM 773 O O . ARG A 1 95 ? 2.207 -14.828 -1.624 1.00 75.62 95 ARG A O 1
ATOM 780 N N . ILE A 1 96 ? 4.104 -13.651 -1.336 1.00 76.75 96 ILE A N 1
ATOM 781 C CA . ILE A 1 96 ? 4.884 -14.346 -2.372 1.00 76.75 96 ILE A CA 1
ATOM 782 C C . ILE A 1 96 ? 5.397 -15.693 -1.862 1.00 76.75 96 ILE A C 1
ATOM 784 O O . ILE A 1 96 ? 5.344 -16.668 -2.608 1.00 76.75 96 ILE A O 1
ATOM 788 N N . SER A 1 97 ? 5.831 -15.788 -0.600 1.00 67.38 97 SER A N 1
ATOM 789 C CA . SER A 1 97 ? 6.310 -17.064 -0.047 1.00 67.38 97 SER A CA 1
ATOM 790 C C . SER A 1 97 ? 5.216 -18.135 0.023 1.00 67.38 97 SER A C 1
ATOM 792 O O . SER A 1 97 ? 5.528 -19.316 -0.029 1.00 67.38 97 SER A O 1
ATOM 794 N N . LEU A 1 98 ? 3.942 -17.734 0.098 1.00 56.19 98 LEU A N 1
ATOM 795 C CA . LEU A 1 98 ? 2.779 -18.629 0.167 1.00 56.19 98 LEU A CA 1
ATOM 796 C C . LEU A 1 98 ? 2.181 -18.972 -1.208 1.00 56.19 98 LEU A C 1
ATOM 798 O O . LEU A 1 98 ? 1.037 -19.406 -1.294 1.00 56.19 98 LEU A O 1
ATOM 802 N N . SER A 1 99 ? 2.901 -18.715 -2.298 1.00 61.44 99 SER A N 1
ATOM 803 C CA . SER A 1 99 ? 2.348 -18.825 -3.649 1.00 61.44 99 SER A CA 1
ATOM 804 C C . SER A 1 99 ? 3.294 -19.530 -4.611 1.00 61.44 99 SER A C 1
ATOM 806 O O . SER A 1 99 ? 4.516 -19.483 -4.452 1.00 61.44 99 SER A O 1
ATOM 808 N N . GLU A 1 100 ? 2.731 -20.083 -5.686 1.00 61.34 100 GLU A N 1
ATOM 809 C CA . GLU A 1 100 ? 3.489 -20.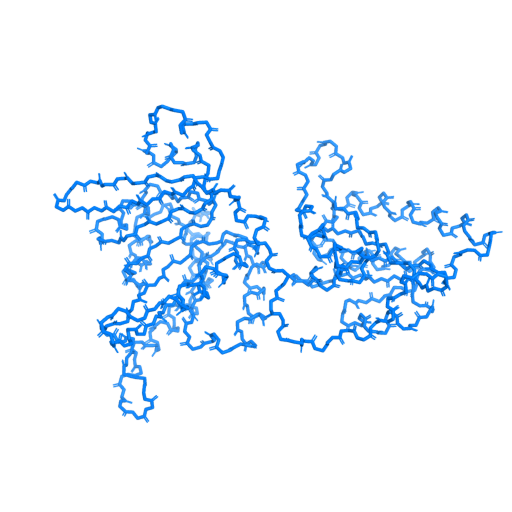599 -6.835 1.00 61.34 100 GLU A CA 1
ATOM 810 C C . GLU A 1 100 ? 4.399 -19.533 -7.481 1.00 61.34 100 GLU A C 1
ATOM 812 O O . GLU A 1 100 ? 5.319 -19.843 -8.241 1.00 61.34 100 GLU A O 1
ATOM 817 N N . TYR A 1 101 ? 4.191 -18.252 -7.151 1.00 63.09 101 TYR A N 1
ATOM 818 C CA . TYR A 1 101 ? 4.991 -17.136 -7.637 1.00 63.09 101 TYR A CA 1
ATOM 819 C C . TYR A 1 101 ? 6.455 -17.155 -7.180 1.00 63.09 101 TYR A C 1
ATOM 821 O O . TYR A 1 101 ? 7.288 -16.532 -7.842 1.00 63.09 101 TYR A O 1
ATOM 829 N N . SER A 1 102 ? 6.791 -17.858 -6.094 1.00 63.91 102 SER A N 1
ATOM 830 C CA . SER A 1 102 ? 8.127 -17.834 -5.472 1.00 63.91 102 SER A CA 1
ATOM 831 C C . SER A 1 102 ? 9.281 -18.164 -6.431 1.00 63.91 102 SER A C 1
ATOM 833 O O . SER A 1 102 ? 10.379 -17.639 -6.276 1.00 63.91 102 SER A O 1
ATOM 835 N N . LYS A 1 103 ? 9.027 -18.964 -7.474 1.00 70.06 103 LYS A N 1
ATOM 836 C CA . LYS A 1 103 ? 10.029 -19.367 -8.477 1.00 70.06 103 LYS A CA 1
ATOM 837 C C . LYS A 1 103 ? 10.233 -18.368 -9.627 1.00 70.06 103 LYS A C 1
ATOM 839 O O . LYS A 1 103 ? 11.144 -18.539 -10.430 1.00 70.06 103 LYS A O 1
ATOM 844 N N . SER A 1 104 ? 9.379 -17.351 -9.754 1.00 77.69 104 SER A N 1
ATOM 845 C CA . SER A 1 104 ? 9.312 -16.468 -10.938 1.00 77.69 104 SER A CA 1
ATOM 846 C C . SER A 1 104 ? 9.296 -14.973 -10.609 1.00 77.69 104 SER A C 1
ATOM 848 O O . SER A 1 104 ? 9.169 -14.143 -11.516 1.00 77.69 104 SER A O 1
ATOM 850 N N . ILE A 1 105 ? 9.420 -14.627 -9.323 1.00 86.25 105 ILE A N 1
ATOM 851 C CA . ILE A 1 105 ? 9.458 -13.250 -8.838 1.00 86.25 105 ILE A CA 1
ATOM 852 C C . ILE A 1 105 ? 10.674 -13.044 -7.941 1.00 86.25 105 ILE A C 1
ATOM 854 O O . ILE A 1 105 ? 10.861 -13.766 -6.967 1.00 86.25 105 ILE A O 1
ATOM 858 N N . LEU A 1 106 ? 11.424 -11.974 -8.197 1.00 89.38 106 LEU A N 1
ATOM 859 C CA . LEU A 1 106 ? 12.290 -11.351 -7.200 1.00 89.38 106 LEU A CA 1
ATOM 860 C C . LEU A 1 106 ? 11.730 -9.996 -6.802 1.00 89.38 106 LEU A C 1
ATOM 862 O O . LEU A 1 106 ? 11.199 -9.259 -7.632 1.00 89.38 106 LEU A O 1
ATOM 866 N N . TYR A 1 107 ? 11.893 -9.628 -5.537 1.00 90.56 107 TYR A N 1
ATOM 867 C CA . TYR A 1 107 ? 11.499 -8.313 -5.058 1.00 90.56 107 TYR A CA 1
ATOM 868 C C . TYR A 1 107 ? 12.574 -7.672 -4.188 1.00 90.56 107 TYR A C 1
ATOM 870 O O . TYR A 1 107 ? 13.347 -8.348 -3.511 1.00 90.56 107 TYR A O 1
ATOM 878 N N . PHE A 1 108 ? 12.651 -6.346 -4.238 1.00 92.19 108 PHE A N 1
ATOM 879 C CA . PHE A 1 108 ? 13.732 -5.581 -3.619 1.00 92.19 108 PHE A CA 1
ATOM 880 C C . PHE A 1 108 ? 13.305 -4.138 -3.348 1.00 92.19 108 PHE A C 1
ATOM 882 O O . PHE A 1 108 ? 12.295 -3.658 -3.861 1.00 92.19 108 PHE A O 1
ATOM 889 N N . PHE A 1 109 ? 14.076 -3.405 -2.550 1.00 90.88 109 PHE A N 1
ATOM 890 C CA . PHE A 1 109 ? 13.831 -1.975 -2.413 1.00 90.88 109 PHE A CA 1
ATOM 891 C C . PHE A 1 109 ? 14.190 -1.248 -3.713 1.00 90.88 109 PHE A C 1
ATOM 893 O O . PHE A 1 109 ? 15.197 -1.559 -4.355 1.00 90.88 109 PHE A O 1
ATOM 900 N N . HIS A 1 110 ? 13.394 -0.252 -4.090 1.00 91.00 110 HIS A N 1
ATOM 901 C CA . HIS A 1 110 ? 13.600 0.559 -5.280 1.00 91.00 110 HIS A CA 1
ATOM 902 C C . HIS A 1 110 ? 14.791 1.511 -5.111 1.00 91.00 110 HIS A C 1
ATOM 904 O O . HIS A 1 110 ? 14.776 2.315 -4.171 1.00 91.00 110 HIS A O 1
ATOM 910 N N . PRO A 1 111 ? 15.813 1.443 -5.994 1.00 83.62 111 PRO A N 1
ATOM 911 C CA . PRO A 1 111 ? 17.109 2.077 -5.770 1.00 83.62 111 PRO A CA 1
ATOM 912 C C . PRO A 1 111 ? 17.012 3.560 -5.426 1.00 83.62 111 PRO A C 1
ATOM 914 O O . PRO A 1 111 ? 16.197 4.291 -5.983 1.00 83.62 111 PRO A O 1
ATOM 917 N N . VAL A 1 112 ? 17.887 4.037 -4.536 1.00 74.94 112 VAL A N 1
ATOM 918 C CA . VAL A 1 112 ? 18.031 5.479 -4.294 1.00 74.94 112 VAL A CA 1
ATOM 919 C C . VAL A 1 112 ? 18.707 6.095 -5.519 1.00 74.94 112 VAL A C 1
ATOM 921 O O . VAL A 1 112 ? 19.931 6.130 -5.626 1.00 74.94 112 VAL A O 1
ATOM 924 N N . MET A 1 113 ? 17.887 6.580 -6.451 1.00 69.25 113 MET A N 1
ATOM 925 C CA . MET A 1 113 ? 18.298 7.053 -7.781 1.00 69.25 113 MET A CA 1
ATOM 926 C C . MET A 1 113 ? 19.028 8.412 -7.790 1.00 69.25 113 MET A C 1
ATOM 928 O O . MET A 1 113 ? 19.091 9.073 -8.827 1.00 69.25 113 MET A O 1
ATOM 932 N N . ALA A 1 114 ? 19.579 8.849 -6.652 1.00 67.75 114 ALA A N 1
ATOM 933 C CA . ALA A 1 114 ? 20.392 10.064 -6.558 1.00 67.75 114 ALA A CA 1
ATOM 934 C C . ALA A 1 114 ? 21.768 9.906 -7.236 1.00 67.75 114 ALA A C 1
ATOM 936 O O . ALA A 1 114 ? 22.417 10.899 -7.546 1.00 67.75 114 ALA A O 1
ATOM 937 N N . PHE A 1 115 ? 22.207 8.669 -7.494 1.00 72.50 115 PHE A N 1
ATOM 938 C CA . PHE A 1 115 ? 23.533 8.372 -8.027 1.00 72.50 115 PHE A CA 1
ATOM 939 C C . PHE A 1 115 ? 23.455 7.489 -9.281 1.00 72.50 115 PHE A C 1
ATOM 941 O O . PHE A 1 115 ? 22.974 6.358 -9.210 1.00 72.50 115 PHE A O 1
ATOM 948 N N . LYS A 1 116 ? 23.988 7.969 -10.417 1.00 78.88 116 LYS A N 1
ATOM 949 C CA . LYS A 1 116 ? 23.949 7.257 -11.715 1.00 78.88 116 LYS A CA 1
ATOM 950 C C . LYS A 1 116 ? 24.544 5.843 -11.654 1.00 78.88 116 LYS A C 1
ATOM 952 O O . LYS A 1 116 ? 23.992 4.918 -12.241 1.00 78.88 116 LYS A O 1
ATOM 957 N N . PHE A 1 117 ? 25.630 5.644 -10.902 1.00 81.19 117 PHE A N 1
ATOM 958 C CA . PHE A 1 117 ? 26.257 4.322 -10.762 1.00 81.19 117 PHE A CA 1
ATOM 959 C C . PHE A 1 117 ? 25.339 3.298 -10.075 1.00 81.19 117 PHE A C 1
ATOM 961 O O . PHE A 1 117 ? 25.385 2.113 -10.401 1.00 81.19 117 PHE A O 1
ATOM 968 N N . VAL A 1 118 ? 24.482 3.747 -9.148 1.00 80.94 118 VAL A N 1
ATOM 969 C CA . VAL A 1 118 ? 23.501 2.882 -8.483 1.00 80.94 118 VAL A CA 1
ATOM 970 C C . VAL A 1 118 ? 22.473 2.442 -9.512 1.00 80.94 118 VAL A C 1
ATOM 972 O O . VAL A 1 118 ? 22.296 1.245 -9.701 1.00 80.94 118 VAL A O 1
ATOM 975 N N . SER A 1 119 ? 21.864 3.383 -10.234 1.00 81.31 119 SER A N 1
ATOM 976 C CA . SER A 1 119 ? 20.926 3.077 -11.317 1.00 81.31 119 SER A CA 1
ATOM 977 C C . SER A 1 119 ? 21.530 2.092 -12.325 1.00 81.31 119 SER A C 1
ATOM 979 O O . SER A 1 119 ? 20.886 1.097 -12.645 1.00 81.31 119 SER A O 1
ATOM 981 N N . LYS A 1 120 ? 22.800 2.291 -12.725 1.00 84.81 120 LYS A N 1
ATOM 982 C CA . LYS A 1 120 ? 23.522 1.393 -13.650 1.00 84.81 120 LYS A CA 1
ATOM 983 C C . LYS A 1 120 ? 23.577 -0.019 -13.111 1.00 84.81 120 LYS A C 1
ATOM 985 O O . LYS A 1 120 ? 23.170 -0.952 -13.788 1.00 84.81 120 LYS A O 1
ATOM 990 N N . ARG A 1 121 ? 24.017 -0.164 -11.861 1.00 86.31 121 ARG A N 1
ATOM 991 C CA . ARG A 1 121 ? 24.133 -1.464 -11.204 1.00 86.31 121 ARG A CA 1
ATOM 992 C C . ARG A 1 121 ? 22.810 -2.226 -11.209 1.00 86.31 121 ARG A C 1
ATOM 994 O O . ARG A 1 121 ? 22.828 -3.419 -11.469 1.00 86.31 121 ARG A O 1
ATOM 1001 N N . TYR A 1 122 ? 21.684 -1.573 -10.914 1.00 89.38 122 TYR A N 1
ATOM 1002 C CA . TYR A 1 122 ? 20.386 -2.259 -10.886 1.00 89.38 122 TYR A CA 1
ATOM 1003 C C . TYR A 1 122 ? 19.845 -2.547 -12.285 1.00 89.38 122 TYR A C 1
ATOM 1005 O O . TYR A 1 122 ? 19.400 -3.666 -12.510 1.00 89.38 122 TYR A O 1
ATOM 1013 N N . VAL A 1 123 ? 19.926 -1.596 -13.222 1.00 89.56 123 VAL A N 1
ATOM 1014 C CA . VAL A 1 123 ? 19.503 -1.816 -14.616 1.00 89.56 123 VAL A CA 1
ATOM 1015 C C . VAL A 1 123 ? 20.298 -2.967 -15.234 1.00 89.56 123 VAL A C 1
ATOM 1017 O O . VAL A 1 123 ? 19.691 -3.886 -15.764 1.00 89.56 123 VAL A O 1
ATOM 1020 N N . SER A 1 124 ? 21.625 -2.991 -15.079 1.00 88.06 124 SER A N 1
ATOM 1021 C CA . SER A 1 124 ? 22.475 -4.077 -15.592 1.00 88.06 124 SER A CA 1
ATOM 1022 C C . SER A 1 124 ? 22.283 -5.407 -14.856 1.00 88.06 124 SER A C 1
ATOM 1024 O O . SER A 1 124 ? 22.491 -6.467 -15.433 1.00 88.06 124 SER A O 1
ATOM 1026 N N . ALA A 1 125 ? 21.922 -5.382 -13.571 1.00 86.81 125 ALA A N 1
ATOM 1027 C CA . ALA A 1 125 ? 21.677 -6.603 -12.807 1.00 86.81 125 ALA A CA 1
ATOM 1028 C C . ALA A 1 125 ? 20.339 -7.255 -13.178 1.00 86.81 125 ALA A C 1
ATOM 1030 O O . ALA A 1 125 ? 20.284 -8.470 -13.358 1.00 86.81 125 ALA A O 1
ATOM 1031 N N . VAL A 1 126 ? 19.283 -6.444 -13.278 1.00 89.81 126 VAL A N 1
ATOM 1032 C CA . VAL A 1 126 ? 17.936 -6.882 -13.660 1.00 89.81 126 VAL A CA 1
ATOM 1033 C C . VAL A 1 126 ? 17.877 -7.230 -15.147 1.00 89.81 126 VAL A C 1
ATOM 1035 O O . VAL A 1 126 ? 17.211 -8.197 -15.508 1.00 89.81 126 VAL A O 1
ATOM 1038 N N . ASP A 1 127 ? 18.573 -6.451 -15.982 1.00 89.38 127 ASP A N 1
ATOM 1039 C CA . ASP A 1 127 ? 18.602 -6.563 -17.444 1.00 89.38 127 ASP A CA 1
ATOM 1040 C C . ASP A 1 127 ? 17.182 -6.733 -18.035 1.00 89.38 127 ASP A C 1
ATOM 1042 O O . ASP A 1 127 ? 16.839 -7.788 -18.580 1.00 89.38 127 ASP A O 1
ATOM 1046 N N . PRO A 1 128 ? 16.282 -5.752 -17.798 1.00 92.75 128 PRO A N 1
ATOM 1047 C CA . PRO A 1 128 ? 14.871 -5.873 -18.150 1.00 92.75 128 PRO A CA 1
ATOM 1048 C C . PRO A 1 128 ? 14.639 -5.653 -19.648 1.00 92.75 128 PRO A C 1
ATOM 1050 O O . PRO A 1 128 ? 15.160 -4.712 -20.227 1.00 92.75 128 PRO A O 1
ATOM 1053 N N . GLY A 1 129 ? 13.735 -6.423 -20.258 1.00 90.31 129 GLY A N 1
ATOM 1054 C CA . GLY A 1 129 ? 13.176 -6.057 -21.570 1.00 90.31 129 GLY A CA 1
ATOM 1055 C C . GLY A 1 129 ? 12.043 -5.030 -21.453 1.00 90.31 129 GLY A C 1
ATOM 1056 O O . GLY A 1 129 ? 11.767 -4.266 -22.381 1.00 90.31 129 GLY A O 1
ATOM 1057 N N . TYR A 1 130 ? 11.389 -5.007 -20.289 1.00 94.44 130 TYR A N 1
ATOM 1058 C CA . TYR A 1 130 ? 10.230 -4.174 -19.999 1.00 94.44 130 TYR A CA 1
ATOM 1059 C C . TYR A 1 130 ? 10.351 -3.560 -18.605 1.00 94.44 130 TYR A C 1
ATOM 1061 O O . TYR A 1 130 ? 10.650 -4.266 -17.640 1.00 94.44 130 TYR A O 1
ATOM 1069 N N . PHE A 1 131 ? 10.053 -2.270 -18.482 1.00 96.25 131 PHE A N 1
ATOM 1070 C CA . PHE A 1 131 ? 9.903 -1.581 -17.204 1.00 96.25 131 PHE A CA 1
ATOM 1071 C C . PHE A 1 131 ? 8.479 -1.045 -17.075 1.00 96.25 131 PHE A C 1
ATOM 1073 O O . PHE A 1 131 ? 7.975 -0.425 -18.004 1.00 96.25 131 PHE A O 1
ATOM 1080 N N . ILE A 1 132 ? 7.828 -1.261 -15.936 1.00 95.75 132 ILE A N 1
ATOM 1081 C CA . ILE A 1 132 ? 6.439 -0.873 -15.688 1.00 95.75 132 ILE A CA 1
ATOM 1082 C C . ILE A 1 132 ? 6.378 -0.078 -14.384 1.00 95.75 132 ILE A C 1
ATOM 1084 O O . ILE A 1 132 ? 6.615 -0.621 -13.312 1.00 95.75 132 ILE A O 1
ATOM 1088 N N . SER A 1 133 ? 6.035 1.201 -14.447 1.00 94.56 133 SER A N 1
ATOM 1089 C CA . SER A 1 133 ? 5.805 2.041 -13.274 1.00 94.56 133 SER A CA 1
ATOM 1090 C C . SER A 1 133 ? 4.315 2.143 -12.975 1.00 94.56 133 SER A C 1
ATOM 1092 O O . SER A 1 133 ? 3.539 2.585 -13.824 1.00 94.56 133 SER A O 1
ATOM 1094 N N . VAL A 1 134 ? 3.912 1.770 -11.763 1.00 91.56 134 VAL A N 1
ATOM 1095 C CA . VAL A 1 134 ? 2.513 1.826 -11.329 1.00 91.56 134 VAL A CA 1
ATOM 1096 C C . VAL A 1 134 ? 2.261 3.141 -10.591 1.00 91.56 134 VAL A C 1
ATOM 1098 O O . VAL A 1 134 ? 2.784 3.369 -9.498 1.00 91.56 134 VAL A O 1
ATOM 1101 N N . GLN A 1 135 ? 1.464 4.020 -11.205 1.00 86.88 135 GLN A N 1
ATOM 1102 C CA . GLN A 1 135 ? 0.992 5.322 -10.702 1.00 86.88 135 GLN A CA 1
ATOM 1103 C C . GLN A 1 135 ? 2.060 6.385 -10.399 1.00 86.88 135 GLN A C 1
ATOM 1105 O O . GLN A 1 135 ? 1.734 7.555 -10.174 1.00 86.88 135 GLN A O 1
ATOM 1110 N N . HIS A 1 136 ? 3.337 6.013 -10.408 1.00 88.75 136 HIS A N 1
ATOM 1111 C CA . HIS A 1 136 ? 4.433 6.865 -9.972 1.00 88.75 136 HIS A CA 1
ATOM 1112 C C . HIS A 1 136 ? 5.348 7.255 -11.128 1.00 88.75 136 HIS A C 1
ATOM 1114 O O . HIS A 1 136 ? 5.574 6.498 -12.071 1.00 88.75 136 HIS A O 1
ATOM 1120 N N . GLN A 1 137 ? 5.918 8.453 -11.033 1.00 89.50 137 GLN A N 1
ATOM 1121 C CA . GLN A 1 137 ? 7.070 8.830 -11.848 1.00 89.50 137 GLN A CA 1
ATOM 1122 C C . GLN A 1 137 ? 8.336 8.133 -11.348 1.00 89.50 137 GLN A C 1
ATOM 1124 O O . GLN A 1 137 ? 8.453 7.777 -10.173 1.00 89.50 137 GLN A O 1
ATOM 1129 N N . ILE A 1 138 ? 9.321 8.047 -12.232 1.00 90.50 138 ILE A N 1
ATOM 1130 C CA . ILE A 1 138 ? 10.695 7.671 -11.904 1.00 90.50 138 ILE A CA 1
ATOM 1131 C C . ILE A 1 138 ? 11.614 8.891 -12.030 1.00 90.50 138 ILE A C 1
ATOM 1133 O O . ILE A 1 138 ? 11.196 9.960 -12.475 1.00 90.50 138 ILE A O 1
ATOM 1137 N N . SER A 1 139 ? 12.866 8.773 -11.586 1.00 88.75 139 SER A N 1
ATOM 1138 C CA . SER A 1 139 ? 13.842 9.843 -11.806 1.00 88.75 139 SER A CA 1
ATOM 1139 C C . SER A 1 139 ? 14.240 9.914 -13.281 1.00 88.75 139 SER A C 1
ATOM 1141 O O . SER A 1 139 ? 14.281 8.889 -13.963 1.00 88.75 139 SER A O 1
ATOM 1143 N N . LYS A 1 140 ? 14.615 11.110 -13.751 1.00 85.31 140 LYS A N 1
ATOM 1144 C CA . LYS A 1 140 ? 15.141 11.296 -15.111 1.00 85.31 140 LYS A CA 1
ATOM 1145 C C . LYS A 1 140 ? 16.354 10.395 -15.382 1.00 85.31 140 LYS A C 1
ATOM 1147 O O . LYS A 1 140 ? 16.395 9.724 -16.398 1.00 85.31 140 LYS A O 1
ATOM 1152 N N . ASN A 1 141 ? 17.264 10.273 -14.411 1.00 87.06 141 ASN A N 1
ATOM 1153 C CA . ASN A 1 141 ? 18.413 9.367 -14.516 1.00 87.06 141 ASN A CA 1
ATOM 1154 C C . ASN A 1 141 ? 18.001 7.907 -14.762 1.00 87.06 141 ASN A C 1
ATOM 1156 O O . ASN A 1 141 ? 18.639 7.233 -15.555 1.00 87.06 141 ASN A O 1
ATOM 1160 N N . LEU A 1 142 ? 16.971 7.391 -14.077 1.00 90.12 142 LEU A N 1
ATOM 1161 C CA . LEU A 1 142 ? 16.517 6.019 -14.322 1.00 90.12 142 LEU A CA 1
ATOM 1162 C C . LEU A 1 142 ? 15.857 5.896 -15.698 1.00 90.12 142 LEU A C 1
ATOM 1164 O O . LEU A 1 142 ? 16.123 4.927 -16.399 1.00 90.12 142 LEU A O 1
ATOM 1168 N N . LEU A 1 143 ? 15.017 6.868 -16.066 1.00 90.06 143 LEU A N 1
ATOM 1169 C CA . LEU A 1 143 ? 14.357 6.912 -17.369 1.00 90.06 143 LEU A CA 1
ATOM 1170 C C . LEU A 1 143 ? 15.381 6.857 -18.508 1.00 90.06 143 LEU A C 1
ATOM 1172 O O . LEU A 1 143 ? 15.295 5.966 -19.347 1.00 90.06 143 LEU A O 1
ATOM 1176 N N . ASP A 1 144 ? 16.367 7.756 -18.493 1.00 87.88 144 ASP A N 1
ATOM 1177 C CA . ASP A 1 144 ? 17.404 7.836 -19.525 1.00 87.88 144 ASP A CA 1
ATOM 1178 C C . ASP A 1 144 ? 18.176 6.514 -19.622 1.00 87.88 144 ASP A C 1
ATOM 1180 O O . ASP A 1 144 ? 18.323 5.959 -20.702 1.00 87.88 144 ASP A O 1
ATOM 1184 N N . MET A 1 145 ? 18.564 5.935 -18.484 1.00 89.12 145 MET A N 1
ATOM 1185 C CA . MET A 1 145 ? 19.328 4.686 -18.462 1.00 89.12 145 MET A CA 1
ATOM 1186 C C . MET A 1 145 ? 18.547 3.461 -18.937 1.00 89.12 145 MET A C 1
ATOM 1188 O O . MET A 1 145 ? 19.135 2.553 -19.517 1.00 89.12 145 MET A O 1
ATOM 1192 N N . LEU A 1 146 ? 17.239 3.409 -18.681 1.00 91.62 146 LEU A N 1
ATOM 1193 C CA . LEU A 1 146 ? 16.374 2.364 -19.227 1.00 91.62 146 LEU A CA 1
ATOM 1194 C C . LEU A 1 146 ? 16.224 2.530 -20.747 1.00 91.62 146 LEU A C 1
ATOM 1196 O O . LEU A 1 146 ? 16.297 1.545 -21.475 1.00 91.62 146 LEU A O 1
ATOM 1200 N N . LEU A 1 147 ? 16.069 3.762 -21.241 1.00 90.06 147 LEU A N 1
ATOM 1201 C CA . LEU A 1 147 ? 15.988 4.033 -22.680 1.00 90.06 147 LEU A CA 1
ATOM 1202 C C . LEU A 1 147 ? 17.306 3.725 -23.403 1.00 90.06 147 LEU A C 1
ATOM 1204 O O . LEU A 1 147 ? 17.276 3.134 -24.480 1.00 90.06 147 LEU A O 1
ATOM 1208 N N . ASP A 1 148 ? 18.446 4.080 -22.805 1.00 88.38 148 ASP A N 1
ATOM 1209 C CA . ASP A 1 148 ? 19.786 3.774 -23.323 1.00 88.38 148 ASP A CA 1
ATOM 1210 C C . ASP A 1 148 ? 20.027 2.259 -23.405 1.00 88.38 148 ASP A C 1
ATOM 1212 O O . ASP A 1 148 ? 20.684 1.782 -24.326 1.00 88.38 148 ASP A O 1
ATOM 1216 N N . ALA A 1 149 ? 19.455 1.491 -22.473 1.00 87.44 149 ALA A N 1
ATOM 1217 C CA . ALA A 1 149 ? 19.495 0.030 -22.472 1.00 87.44 149 ALA A CA 1
ATOM 1218 C C . ALA A 1 149 ? 18.442 -0.621 -23.398 1.00 87.44 149 ALA A C 1
ATOM 1220 O O . ALA A 1 149 ? 18.289 -1.839 -23.387 1.00 87.44 149 ALA A O 1
ATOM 1221 N N . GLY A 1 150 ? 17.694 0.162 -24.187 1.00 88.44 150 GLY A N 1
ATOM 1222 C CA . GLY A 1 150 ? 16.687 -0.353 -25.123 1.00 88.44 150 GLY A CA 1
ATOM 1223 C C . GLY A 1 150 ? 15.419 -0.906 -24.458 1.00 88.44 150 GLY A C 1
ATOM 1224 O O . GLY A 1 150 ? 14.644 -1.623 -25.094 1.00 88.44 150 GLY A O 1
ATOM 1225 N N . VAL A 1 151 ? 15.185 -0.583 -23.184 1.00 91.06 151 VAL A N 1
ATOM 1226 C CA . VAL A 1 151 ? 14.044 -1.086 -22.409 1.00 91.06 151 VAL A CA 1
ATOM 1227 C C . VAL A 1 151 ? 12.752 -0.412 -22.867 1.00 91.06 151 VAL A C 1
ATOM 1229 O O . VAL A 1 151 ? 12.691 0.809 -23.030 1.00 91.06 151 VAL A O 1
ATOM 1232 N N . LYS A 1 152 ? 11.674 -1.192 -23.014 1.00 92.06 152 LYS A N 1
ATOM 1233 C CA . LYS A 1 152 ? 10.325 -0.648 -23.243 1.00 92.06 152 LYS A CA 1
ATOM 1234 C C . LYS A 1 152 ? 9.696 -0.244 -21.912 1.00 92.06 152 LYS A C 1
ATOM 1236 O O . LYS A 1 152 ? 9.518 -1.084 -21.032 1.00 92.06 152 LYS A O 1
ATOM 1241 N N . ILE A 1 153 ? 9.359 1.032 -21.764 1.00 93.81 153 ILE A N 1
ATOM 1242 C CA . ILE A 1 153 ? 8.913 1.628 -20.503 1.00 93.81 153 ILE A CA 1
ATOM 1243 C C . ILE A 1 153 ? 7.413 1.901 -20.567 1.00 93.81 153 ILE A C 1
ATOM 1245 O O . ILE A 1 153 ? 6.927 2.530 -21.500 1.00 93.81 153 ILE A O 1
ATOM 1249 N N . PHE A 1 154 ? 6.688 1.471 -19.544 1.00 92.12 154 PHE A N 1
ATOM 1250 C CA . PHE A 1 154 ? 5.257 1.674 -19.382 1.00 92.12 154 PHE A CA 1
ATOM 1251 C C . PHE A 1 154 ? 5.020 2.421 -18.076 1.00 92.12 154 PHE A C 1
ATOM 1253 O O . PHE A 1 154 ? 5.510 2.020 -17.025 1.00 92.12 154 PHE A O 1
ATOM 1260 N N . PHE A 1 155 ? 4.249 3.493 -18.121 1.00 90.94 155 PHE A N 1
ATOM 1261 C CA . PHE A 1 155 ? 3.667 4.131 -16.951 1.00 90.94 155 PHE A CA 1
ATOM 1262 C C . PHE A 1 155 ? 2.180 3.840 -16.981 1.00 90.94 155 PHE A C 1
ATOM 1264 O O . PHE A 1 155 ? 1.521 4.184 -17.957 1.00 90.94 155 PHE A O 1
ATOM 1271 N N . ILE A 1 156 ? 1.659 3.211 -15.936 1.00 87.75 156 ILE A N 1
ATOM 1272 C CA . ILE A 1 156 ? 0.246 2.849 -15.869 1.00 87.75 156 ILE A CA 1
ATOM 1273 C C . ILE A 1 156 ? -0.421 3.678 -14.780 1.00 87.75 156 ILE A C 1
ATOM 1275 O O . ILE A 1 156 ? 0.078 3.736 -13.654 1.00 87.75 156 ILE A O 1
ATOM 1279 N N . ASP A 1 157 ? -1.544 4.310 -15.123 1.00 85.19 157 ASP A N 1
ATOM 1280 C CA . ASP A 1 157 ? -2.335 5.159 -14.224 1.00 85.19 157 ASP A CA 1
ATOM 1281 C C . ASP A 1 157 ? -1.516 6.329 -13.627 1.00 85.19 157 ASP A C 1
ATOM 1283 O O . ASP A 1 157 ? -1.618 6.684 -12.450 1.00 85.19 157 ASP A O 1
ATOM 1287 N N . ILE A 1 158 ? -0.646 6.929 -14.449 1.00 84.88 158 ILE A N 1
ATOM 1288 C CA . ILE A 1 158 ? 0.206 8.059 -14.068 1.00 84.88 158 ILE A CA 1
ATOM 1289 C C . ILE A 1 158 ? -0.518 9.399 -14.263 1.00 84.88 158 ILE A C 1
ATOM 1291 O O . ILE A 1 158 ? -1.377 9.574 -15.128 1.00 84.88 158 ILE A O 1
ATOM 1295 N N . LYS A 1 159 ? -0.152 10.398 -13.455 1.00 82.38 159 LYS A N 1
ATOM 1296 C CA . LYS A 1 159 ? -0.621 11.781 -13.627 1.00 82.38 159 LYS A CA 1
ATOM 1297 C C . LYS A 1 159 ? 0.184 12.501 -14.713 1.00 82.38 159 LYS A C 1
ATOM 1299 O O . LYS A 1 159 ? 1.412 12.451 -14.690 1.00 82.38 159 LYS A O 1
ATOM 1304 N N . ALA A 1 160 ? -0.482 13.299 -15.549 1.00 79.44 160 ALA A N 1
ATOM 1305 C CA . ALA A 1 160 ? 0.158 14.170 -16.544 1.00 79.44 160 ALA A CA 1
ATOM 1306 C C . ALA A 1 160 ? 1.298 15.036 -15.962 1.00 79.44 160 ALA A C 1
ATOM 1308 O O . ALA A 1 160 ? 2.407 15.085 -16.492 1.00 79.44 160 ALA A O 1
ATOM 1309 N N . ALA A 1 161 ? 1.070 15.652 -14.797 1.00 81.31 161 ALA A N 1
ATOM 1310 C CA . ALA A 1 161 ? 2.080 16.464 -14.112 1.00 81.31 161 ALA A CA 1
ATOM 1311 C C . ALA A 1 161 ? 3.344 15.676 -13.711 1.00 81.31 161 ALA A C 1
ATOM 1313 O O . ALA A 1 161 ? 4.424 16.255 -13.594 1.00 81.31 161 ALA A O 1
ATOM 1314 N N . ALA A 1 162 ? 3.222 14.365 -13.490 1.00 84.31 162 ALA A N 1
ATOM 1315 C CA . ALA A 1 162 ? 4.346 13.503 -13.149 1.00 84.31 162 ALA A CA 1
ATOM 1316 C C . ALA A 1 162 ? 5.205 13.188 -14.390 1.00 84.31 162 ALA A C 1
ATOM 1318 O O . ALA A 1 162 ? 6.430 13.170 -14.291 1.00 84.31 162 ALA A O 1
ATOM 1319 N N . LEU A 1 163 ? 4.582 13.051 -15.570 1.00 81.81 163 LEU A N 1
ATOM 1320 C CA . LEU A 1 163 ? 5.284 12.952 -16.859 1.00 81.81 163 LEU A CA 1
ATOM 1321 C C . LEU A 1 163 ? 6.104 14.221 -17.142 1.00 81.81 163 LEU A C 1
ATOM 1323 O O . LEU A 1 163 ? 7.296 14.129 -17.439 1.00 81.81 163 LEU A O 1
ATOM 1327 N N . LYS A 1 164 ? 5.525 15.408 -16.907 1.00 82.25 164 LYS A N 1
ATOM 1328 C CA . LYS A 1 164 ? 6.235 16.692 -17.065 1.00 82.25 164 LYS A CA 1
ATOM 1329 C C . LYS A 1 164 ? 7.496 16.782 -16.200 1.00 82.25 164 LYS A C 1
ATOM 1331 O O . LYS A 1 164 ? 8.537 17.236 -16.665 1.00 82.25 164 LYS A O 1
ATOM 1336 N N . LYS A 1 165 ? 7.442 16.292 -14.957 1.00 83.81 165 LYS A N 1
ATOM 1337 C CA . LYS A 1 165 ? 8.605 16.249 -14.048 1.00 83.81 165 LYS A CA 1
ATOM 1338 C C . LYS A 1 165 ? 9.728 15.326 -14.528 1.00 83.81 165 LYS A C 1
ATOM 1340 O O . LYS A 1 165 ? 10.864 15.490 -14.093 1.00 83.81 165 LYS A O 1
ATOM 1345 N N . MET A 1 166 ? 9.428 14.378 -15.411 1.00 82.69 166 MET A N 1
ATOM 1346 C CA . MET A 1 166 ? 10.425 13.518 -16.055 1.00 82.69 166 MET A CA 1
ATOM 1347 C C . MET A 1 166 ? 11.003 14.140 -17.335 1.00 82.69 166 MET A C 1
ATOM 1349 O O . MET A 1 166 ? 11.847 13.527 -17.978 1.00 82.69 166 MET A O 1
ATOM 1353 N N . GLY A 1 167 ? 10.588 15.361 -17.694 1.00 80.38 167 GLY A N 1
ATOM 1354 C CA . GLY A 1 167 ? 10.992 16.032 -18.931 1.00 80.38 167 GLY A CA 1
ATOM 1355 C C . GLY A 1 167 ? 10.149 15.642 -20.145 1.00 80.38 167 GLY A C 1
ATOM 1356 O O . GLY A 1 167 ? 10.531 15.952 -21.268 1.00 80.38 167 GLY A O 1
ATOM 1357 N N . ILE A 1 168 ? 9.012 14.971 -19.935 1.00 80.19 168 ILE A N 1
ATOM 1358 C CA . ILE A 1 168 ? 8.084 14.594 -21.002 1.00 80.19 168 ILE A CA 1
ATOM 1359 C C . ILE A 1 168 ? 7.000 15.665 -21.076 1.00 80.19 168 ILE A C 1
ATOM 1361 O O . ILE A 1 168 ? 6.084 15.706 -20.250 1.00 80.19 168 ILE A O 1
ATOM 1365 N N . ASN A 1 169 ? 7.123 16.558 -22.053 1.00 76.19 169 ASN A N 1
ATOM 1366 C CA . ASN A 1 169 ? 6.126 17.593 -22.291 1.00 76.19 169 ASN A CA 1
ATOM 1367 C C . ASN A 1 169 ? 4.913 16.990 -23.010 1.00 76.19 169 ASN A C 1
ATOM 1369 O O . ASN A 1 169 ? 5.055 16.326 -24.033 1.00 76.19 169 ASN A O 1
ATOM 1373 N N . LEU A 1 170 ? 3.722 17.223 -22.459 1.00 69.50 170 LEU A N 1
ATOM 1374 C CA . LEU A 1 170 ? 2.451 16.813 -23.052 1.00 69.50 170 LEU A CA 1
ATOM 1375 C C . LEU A 1 170 ? 1.813 18.023 -23.734 1.00 69.50 170 LEU A C 1
ATOM 1377 O O . LEU A 1 170 ? 1.736 19.091 -23.125 1.00 69.50 170 LEU A O 1
ATOM 1381 N N . ILE A 1 171 ? 1.343 17.848 -24.966 1.00 64.94 171 ILE A N 1
ATOM 1382 C CA . ILE A 1 171 ? 0.650 18.883 -25.743 1.00 64.94 171 ILE A CA 1
ATOM 1383 C C . ILE A 1 171 ? -0.854 18.564 -25.749 1.00 64.94 171 ILE A C 1
ATOM 1385 O O . ILE A 1 171 ? -1.248 17.398 -25.771 1.00 64.94 171 ILE A O 1
ATOM 1389 N N . GLY A 1 172 ? -1.703 19.595 -25.710 1.00 62.69 172 GLY A N 1
ATOM 1390 C CA . GLY A 1 172 ? -3.154 19.446 -25.868 1.00 62.69 172 GLY A CA 1
ATOM 1391 C C . GLY A 1 172 ? -3.918 18.975 -24.612 1.00 62.69 172 GLY A C 1
ATOM 1392 O O . GLY A 1 172 ? -3.411 19.092 -23.487 1.00 62.69 172 GLY A O 1
ATOM 1393 N N . PRO A 1 173 ? -5.162 18.470 -24.768 1.00 61.12 173 PRO A N 1
ATOM 1394 C CA . PRO A 1 173 ? -6.094 18.202 -23.660 1.00 61.12 173 PRO A CA 1
ATOM 1395 C C . PRO A 1 173 ? -5.603 17.124 -22.677 1.00 61.12 173 PRO A C 1
ATOM 1397 O O . PRO A 1 173 ? -5.947 17.159 -21.495 1.00 61.12 173 PRO A O 1
ATOM 1400 N N . LEU A 1 174 ? -4.706 16.236 -23.123 1.00 62.94 174 LEU A N 1
ATOM 1401 C CA . LEU A 1 174 ? -4.051 15.200 -22.310 1.00 62.94 174 LEU A CA 1
ATOM 1402 C C . LEU A 1 174 ? -3.213 15.763 -21.149 1.00 62.94 174 LEU A C 1
ATOM 1404 O O . LEU A 1 174 ? -2.968 15.071 -20.162 1.00 62.94 174 LEU A O 1
ATOM 1408 N N . SER A 1 175 ? -2.799 17.031 -21.226 1.00 60.09 175 SER A N 1
ATOM 1409 C CA . SER A 1 175 ? -2.039 17.706 -20.166 1.00 60.09 175 SER A CA 1
ATOM 1410 C C . SER A 1 175 ? -2.807 17.852 -18.841 1.00 60.09 175 SER A C 1
ATOM 1412 O O . SER A 1 175 ? -2.182 18.051 -17.795 1.00 60.09 175 SER A O 1
ATOM 1414 N N . ARG A 1 176 ? -4.145 17.727 -18.862 1.00 59.41 176 ARG A N 1
ATOM 1415 C CA . ARG A 1 176 ? -5.023 17.858 -17.683 1.00 59.41 176 ARG A CA 1
ATOM 1416 C C . ARG A 1 176 ? -5.617 16.527 -17.201 1.00 59.41 176 ARG A C 1
ATOM 1418 O O . ARG A 1 176 ? -6.259 16.498 -16.151 1.00 59.41 176 ARG A O 1
ATOM 1425 N N . THR A 1 177 ? -5.381 15.428 -17.915 1.00 61.44 177 THR A N 1
ATOM 1426 C CA . THR A 1 177 ? -5.997 14.126 -17.626 1.00 61.44 177 THR A CA 1
ATOM 1427 C C . THR A 1 177 ? -5.365 13.438 -16.410 1.00 61.44 177 THR A C 1
ATOM 1429 O O . THR A 1 177 ? -4.145 13.455 -16.201 1.00 61.44 177 THR A O 1
ATOM 1432 N N . LYS A 1 178 ? -6.211 12.807 -15.586 1.00 59.94 178 LYS A N 1
ATOM 1433 C CA . LYS A 1 178 ? -5.805 11.900 -14.503 1.00 59.94 178 LYS A CA 1
ATOM 1434 C C . LYS A 1 178 ? -5.952 10.457 -14.998 1.00 59.94 178 LYS A C 1
ATOM 1436 O O . LYS A 1 178 ? -6.958 10.148 -15.619 1.00 59.94 178 LYS A O 1
ATOM 1441 N N . GLY A 1 179 ? -4.975 9.599 -14.701 1.00 58.62 179 GLY A N 1
ATOM 1442 C CA . GLY A 1 179 ? -5.020 8.179 -15.071 1.00 58.62 179 GLY A CA 1
ATOM 1443 C C . GLY A 1 179 ? -4.585 7.889 -16.505 1.00 58.62 179 GLY A C 1
ATOM 1444 O O . GLY A 1 179 ? -5.253 7.170 -17.243 1.00 58.62 179 GLY A O 1
ATOM 1445 N N . LEU A 1 180 ? -3.450 8.463 -16.906 1.00 68.56 180 LEU A N 1
ATOM 1446 C CA . LEU A 1 180 ? -2.842 8.186 -18.202 1.00 68.56 180 LEU A CA 1
ATOM 1447 C C . LEU A 1 180 ? -2.088 6.856 -18.163 1.00 68.56 180 LEU A C 1
ATOM 1449 O O . LEU A 1 180 ? -1.389 6.557 -17.193 1.00 68.56 180 LEU A O 1
ATOM 1453 N N . SER A 1 181 ? -2.172 6.104 -19.251 1.00 71.69 181 SER A N 1
ATOM 1454 C CA . SER A 1 181 ? -1.174 5.104 -19.604 1.00 71.69 181 SER A CA 1
ATOM 1455 C C . SER A 1 181 ? -0.223 5.711 -20.624 1.00 71.69 181 SER A C 1
ATOM 1457 O O . SER A 1 181 ? -0.641 6.233 -21.651 1.00 71.69 181 SER A O 1
ATOM 1459 N N . ALA A 1 182 ? 1.073 5.673 -20.341 1.00 72.38 182 ALA A N 1
ATOM 1460 C CA . ALA A 1 182 ? 2.095 6.165 -21.252 1.00 72.38 182 ALA A CA 1
ATOM 1461 C C . ALA A 1 182 ? 3.084 5.047 -21.559 1.00 72.38 182 ALA A C 1
ATOM 1463 O O . ALA A 1 182 ? 3.621 4.426 -20.645 1.00 72.38 182 ALA A O 1
ATOM 1464 N N . THR A 1 183 ? 3.355 4.817 -22.837 1.00 77.00 183 THR A N 1
ATOM 1465 C CA . THR A 1 183 ? 4.412 3.911 -23.286 1.00 77.00 183 THR A CA 1
ATOM 1466 C C . THR A 1 183 ? 5.527 4.726 -23.917 1.00 77.00 183 THR A C 1
ATOM 1468 O O . THR A 1 183 ? 5.278 5.556 -24.790 1.00 77.00 183 THR A O 1
ATOM 1471 N N . ILE A 1 184 ? 6.759 4.481 -23.484 1.00 78.88 184 ILE A N 1
ATOM 1472 C CA . ILE A 1 184 ? 7.962 5.161 -23.959 1.00 78.88 184 ILE A CA 1
ATOM 1473 C C . ILE A 1 184 ? 8.987 4.114 -24.362 1.00 78.88 184 ILE A C 1
ATOM 1475 O O . ILE A 1 184 ? 9.265 3.178 -23.613 1.00 78.88 184 ILE A O 1
ATOM 1479 N N . PHE A 1 185 ? 9.563 4.267 -25.545 1.00 75.44 185 PHE A N 1
ATOM 1480 C CA . PHE A 1 185 ? 10.656 3.422 -26.013 1.00 75.44 185 PHE A CA 1
ATOM 1481 C C . PHE A 1 185 ? 11.551 4.210 -26.965 1.00 75.44 185 PHE A C 1
ATOM 1483 O O . PHE A 1 185 ? 11.116 5.197 -27.558 1.00 75.44 185 PHE A O 1
ATOM 1490 N N . ARG A 1 186 ? 12.809 3.785 -27.106 1.00 73.62 186 ARG A N 1
ATOM 1491 C CA . ARG A 1 186 ? 13.758 4.384 -28.046 1.00 73.62 186 ARG A CA 1
ATOM 1492 C C . ARG A 1 186 ? 13.997 3.448 -29.224 1.00 73.62 186 ARG A C 1
ATOM 1494 O O . ARG A 1 186 ? 14.248 2.262 -29.031 1.00 73.62 186 ARG A O 1
ATOM 1501 N N . THR A 1 187 ? 13.943 3.991 -30.434 1.00 68.06 187 THR A N 1
ATOM 1502 C CA . THR A 1 187 ? 14.268 3.279 -31.676 1.00 68.06 187 THR A CA 1
ATOM 1503 C C . THR A 1 187 ? 15.220 4.150 -32.482 1.00 68.06 187 THR A C 1
ATOM 1505 O O . THR A 1 187 ? 14.923 5.315 -32.722 1.00 68.06 187 THR A O 1
ATOM 1508 N N . SER A 1 188 ? 16.390 3.612 -32.838 1.00 72.94 188 SER A N 1
ATOM 1509 C CA . SER A 1 188 ? 17.410 4.318 -33.635 1.00 72.94 188 SER A CA 1
ATOM 1510 C C . SER A 1 188 ? 17.777 5.713 -33.097 1.00 72.94 188 SER A C 1
ATOM 1512 O O . SER A 1 188 ? 17.888 6.672 -33.849 1.00 72.94 188 SER A O 1
ATOM 1514 N N . GLY A 1 189 ? 17.910 5.850 -31.772 1.00 72.00 189 GLY A N 1
ATOM 1515 C CA . GLY A 1 189 ? 18.247 7.125 -31.121 1.00 72.00 189 GLY A CA 1
ATOM 1516 C C . GLY A 1 189 ? 17.066 8.072 -30.874 1.00 72.00 189 GLY A C 1
ATOM 1517 O O . GLY A 1 189 ? 17.200 9.005 -30.086 1.00 72.00 189 GLY A O 1
ATOM 1518 N N . VAL A 1 190 ? 15.890 7.809 -31.452 1.00 74.19 190 VAL A N 1
ATOM 1519 C CA . VAL A 1 190 ? 14.697 8.657 -31.307 1.00 74.19 190 VAL A CA 1
ATOM 1520 C C . VAL A 1 19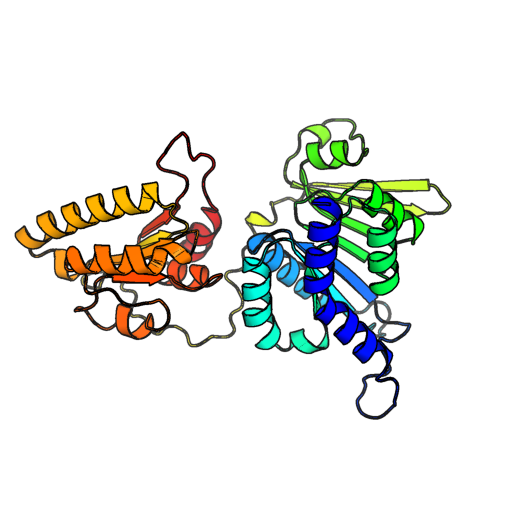0 ? 13.753 8.088 -30.248 1.00 74.19 190 VAL A C 1
ATOM 1522 O O . VAL A 1 190 ? 13.394 6.908 -30.271 1.00 74.19 190 VAL A O 1
ATOM 1525 N N . ASN A 1 191 ? 13.335 8.934 -29.303 1.00 80.94 191 ASN A N 1
ATOM 1526 C CA . ASN A 1 191 ? 12.331 8.575 -28.302 1.00 80.94 191 ASN A CA 1
ATOM 1527 C C . ASN A 1 191 ? 10.930 8.618 -28.928 1.00 80.94 191 ASN A C 1
ATOM 1529 O O . ASN A 1 191 ? 10.483 9.669 -29.380 1.00 80.94 191 ASN A O 1
ATOM 1533 N N . SER A 1 192 ? 10.214 7.499 -28.883 1.00 80.06 192 SER A N 1
ATOM 1534 C CA . SER A 1 192 ? 8.792 7.414 -29.216 1.00 80.06 192 SER A CA 1
ATOM 1535 C C . SER A 1 192 ? 7.949 7.444 -27.941 1.00 80.06 192 SER A C 1
ATOM 1537 O O . SER A 1 192 ? 8.236 6.716 -26.987 1.00 80.06 192 SER A O 1
ATOM 1539 N N . LEU A 1 193 ? 6.893 8.260 -27.935 1.00 83.19 193 LEU A N 1
ATOM 1540 C CA . LEU A 1 193 ? 5.907 8.353 -26.857 1.00 83.19 193 LEU A CA 1
ATOM 1541 C C . LEU A 1 193 ? 4.525 8.003 -27.411 1.00 83.19 193 LEU A C 1
ATOM 1543 O O . LEU A 1 193 ? 4.047 8.650 -28.338 1.00 83.19 193 LEU A O 1
ATOM 1547 N N . LYS A 1 194 ? 3.874 7.008 -26.813 1.00 83.31 194 LYS A N 1
ATOM 1548 C CA . LYS A 1 194 ? 2.457 6.703 -27.035 1.00 83.31 194 LYS A CA 1
ATOM 1549 C C . LYS A 1 194 ? 1.689 6.969 -25.749 1.00 83.31 194 LYS A C 1
ATOM 1551 O O . LYS A 1 194 ? 2.149 6.589 -24.671 1.00 83.31 194 LYS A O 1
ATOM 1556 N N . LEU A 1 195 ? 0.549 7.636 -25.863 1.00 78.69 195 LEU A N 1
ATOM 1557 C CA . LEU A 1 195 ? -0.306 7.996 -24.739 1.00 78.69 195 LEU A CA 1
ATOM 1558 C C . LEU A 1 195 ? -1.693 7.424 -24.975 1.00 78.69 195 LEU A C 1
ATOM 1560 O O . LEU A 1 195 ? -2.279 7.678 -26.020 1.00 78.69 195 LEU A O 1
ATOM 1564 N N . ASP A 1 196 ? -2.207 6.738 -23.967 1.00 75.19 196 ASP A N 1
ATOM 1565 C CA . ASP A 1 196 ? -3.577 6.260 -23.899 1.00 75.19 196 ASP A CA 1
ATOM 1566 C C . ASP A 1 196 ? -4.204 6.731 -22.586 1.00 75.19 196 ASP A C 1
ATOM 1568 O O . ASP A 1 196 ? -3.534 6.895 -21.561 1.00 75.19 196 ASP A O 1
ATOM 1572 N N . VAL A 1 197 ? -5.513 6.955 -22.599 1.00 69.69 197 VAL A N 1
ATOM 1573 C CA . VAL A 1 197 ? -6.280 7.228 -21.381 1.00 69.69 197 VAL A CA 1
ATOM 1574 C C . VAL A 1 197 ? -6.903 5.913 -20.941 1.00 69.69 197 VAL A C 1
ATOM 1576 O O . VAL A 1 197 ? -7.599 5.272 -21.726 1.00 69.69 197 VAL A O 1
ATOM 1579 N N . LEU A 1 198 ? -6.651 5.488 -19.701 1.00 68.00 198 LEU A N 1
ATOM 1580 C CA . LEU A 1 198 ? -7.360 4.322 -19.183 1.00 68.00 198 LEU A CA 1
ATOM 1581 C C . LEU A 1 198 ? -8.838 4.682 -18.992 1.00 68.00 198 LEU A C 1
ATOM 1583 O O . LEU A 1 198 ? -9.117 5.739 -18.422 1.00 68.00 198 LEU A O 1
ATOM 1587 N N . PRO A 1 199 ? -9.781 3.812 -19.396 1.00 66.12 199 PRO A N 1
ATOM 1588 C CA . PRO A 1 199 ? -11.206 4.077 -19.200 1.00 66.12 199 PRO A CA 1
ATOM 1589 C C . PRO A 1 199 ? -11.557 4.194 -17.710 1.00 66.12 199 PRO A C 1
ATOM 1591 O O . PRO A 1 199 ? -12.444 4.952 -17.332 1.00 66.12 199 PRO A O 1
ATOM 1594 N N . VAL A 1 200 ? -10.824 3.472 -16.856 1.00 68.88 200 VAL A N 1
ATOM 1595 C CA . VAL A 1 200 ? -10.945 3.495 -15.396 1.00 68.88 200 VAL A CA 1
ATOM 1596 C C . VAL A 1 200 ? -9.545 3.417 -14.780 1.00 68.88 200 VAL A C 1
ATOM 1598 O O . VAL A 1 200 ? -8.682 2.678 -15.258 1.00 68.88 200 VAL A O 1
ATOM 1601 N N . SER A 1 201 ? -9.307 4.175 -13.704 1.00 73.44 201 SER A N 1
ATOM 1602 C CA . SER A 1 201 ? -8.047 4.111 -12.948 1.00 73.44 201 SER A CA 1
ATOM 1603 C C . SER A 1 201 ? -7.838 2.716 -12.352 1.00 73.44 201 SER A C 1
ATOM 1605 O O . SER A 1 201 ? -8.765 2.099 -11.826 1.00 73.44 201 SER A O 1
ATOM 1607 N N . LEU A 1 202 ? -6.589 2.242 -12.353 1.00 73.94 202 LEU A N 1
ATOM 1608 C CA . LEU A 1 202 ? -6.227 0.962 -11.739 1.00 73.94 202 LEU A CA 1
ATOM 1609 C C . LEU A 1 202 ? -6.579 0.896 -10.250 1.00 73.94 202 LEU A C 1
ATOM 1611 O O . LEU A 1 202 ? -6.751 -0.195 -9.718 1.00 73.94 202 LEU A O 1
ATOM 1615 N N . LYS A 1 203 ? -6.726 2.045 -9.583 1.00 69.88 203 LYS A N 1
ATOM 1616 C CA . LYS A 1 203 ? -7.175 2.125 -8.187 1.00 69.88 203 LYS A CA 1
ATOM 1617 C C . LYS A 1 203 ? -8.558 1.524 -7.958 1.00 69.88 203 LYS A C 1
ATOM 1619 O O . LYS A 1 203 ? -8.839 1.121 -6.837 1.00 69.88 203 LYS A O 1
ATOM 1624 N N . PHE A 1 204 ? -9.394 1.473 -8.994 1.00 69.94 204 PHE A N 1
ATOM 1625 C CA . PHE A 1 204 ? -10.723 0.866 -8.940 1.00 69.94 204 PHE A CA 1
ATOM 1626 C C . PHE A 1 204 ? -10.725 -0.592 -9.405 1.00 69.94 204 PHE A C 1
ATOM 1628 O O . PHE A 1 204 ? -11.672 -1.316 -9.121 1.00 69.94 204 PHE A O 1
ATOM 1635 N N . ASN A 1 205 ? -9.644 -1.064 -10.035 1.00 62.41 205 ASN A N 1
ATOM 1636 C CA . ASN A 1 205 ? -9.461 -2.472 -10.394 1.00 62.41 205 ASN A CA 1
ATOM 1637 C C . ASN A 1 205 ? -8.963 -3.293 -9.198 1.00 62.41 205 ASN A C 1
ATOM 1639 O O . ASN A 1 205 ? -8.057 -4.122 -9.312 1.00 62.41 205 ASN A O 1
ATOM 1643 N N . PHE A 1 206 ? -9.575 -3.075 -8.034 1.00 58.50 206 PHE A N 1
ATOM 1644 C CA . PHE A 1 206 ? -9.473 -4.011 -6.932 1.00 58.50 206 PHE A CA 1
ATOM 1645 C C . PHE A 1 206 ? -10.342 -5.214 -7.280 1.00 58.50 206 PHE A C 1
ATOM 1647 O O . PHE A 1 206 ? -11.537 -5.259 -7.002 1.00 58.50 206 PHE A O 1
ATOM 1654 N N . ARG A 1 207 ? -9.725 -6.239 -7.872 1.00 54.06 207 ARG A N 1
ATOM 1655 C CA . ARG A 1 207 ? -10.234 -7.582 -7.628 1.00 54.06 207 ARG A CA 1
ATOM 1656 C C . ARG A 1 207 ? -10.055 -7.793 -6.134 1.00 54.06 207 ARG A C 1
ATOM 1658 O O . ARG A 1 207 ? -8.913 -7.878 -5.679 1.00 54.06 207 ARG A O 1
ATOM 1665 N N . ALA A 1 208 ? -11.164 -7.825 -5.390 1.00 45.72 208 ALA A N 1
ATOM 1666 C CA . ALA A 1 208 ? -11.253 -8.578 -4.146 1.00 45.72 208 ALA A CA 1
ATOM 1667 C C . ALA A 1 208 ? -10.458 -9.849 -4.407 1.00 45.72 208 ALA A C 1
ATOM 1669 O O . ALA A 1 208 ? -10.845 -10.598 -5.306 1.00 45.72 208 ALA A O 1
ATOM 1670 N N . GLY A 1 209 ? -9.250 -9.938 -3.842 1.00 41.28 209 GLY A N 1
ATOM 1671 C CA . GLY A 1 209 ? -8.231 -10.812 -4.404 1.00 41.28 209 GLY A CA 1
ATOM 1672 C C . GLY A 1 209 ? -8.828 -12.190 -4.633 1.00 41.28 209 GLY A C 1
ATOM 1673 O O . GLY A 1 209 ? -9.607 -12.650 -3.798 1.00 41.28 209 GLY A O 1
ATOM 1674 N N . ASN A 1 210 ? -8.453 -12.853 -5.729 1.00 38.84 210 ASN A N 1
ATOM 1675 C CA . ASN A 1 210 ? -8.485 -14.310 -5.762 1.00 38.84 210 ASN A CA 1
ATOM 1676 C C . ASN A 1 210 ? -7.550 -14.794 -4.639 1.00 38.84 210 ASN A C 1
ATOM 1678 O O . ASN A 1 210 ? -6.400 -15.179 -4.840 1.00 38.84 210 ASN A O 1
ATOM 1682 N N . ARG A 1 211 ? -8.030 -14.698 -3.402 1.00 44.38 211 ARG A N 1
ATOM 1683 C CA . ARG A 1 211 ? -7.888 -15.755 -2.440 1.00 44.38 211 ARG A CA 1
ATOM 1684 C C . ARG A 1 211 ? -8.642 -16.905 -3.087 1.00 44.38 211 ARG A C 1
ATOM 1686 O O . ARG A 1 211 ? -9.867 -16.928 -3.076 1.00 44.38 211 ARG A O 1
ATOM 1693 N N . GLY A 1 212 ? -7.900 -17.861 -3.643 1.00 36.53 212 GLY A N 1
ATOM 1694 C CA . GLY A 1 212 ? -8.299 -19.230 -3.349 1.00 36.53 212 GLY A CA 1
ATOM 1695 C C . GLY A 1 212 ? -8.482 -19.268 -1.839 1.00 36.53 212 GLY A C 1
ATOM 1696 O O . GLY A 1 212 ? -7.589 -18.777 -1.147 1.00 36.53 212 GLY A O 1
ATOM 1697 N N . MET A 1 213 ? -9.681 -19.648 -1.393 1.00 35.84 213 MET A N 1
ATOM 1698 C CA . MET A 1 213 ? -10.095 -19.770 0.001 1.00 35.84 213 MET A CA 1
ATOM 1699 C C . MET A 1 213 ? -8.895 -19.864 0.954 1.00 35.84 213 MET A C 1
ATOM 1701 O O . MET A 1 213 ? -8.419 -20.953 1.252 1.00 35.84 213 MET A O 1
ATOM 1705 N N . THR A 1 214 ? -8.369 -18.741 1.451 1.00 38.28 214 THR A N 1
ATOM 1706 C CA . THR A 1 214 ? -7.531 -18.805 2.646 1.00 38.28 214 THR A CA 1
ATOM 1707 C C . THR A 1 214 ? -8.548 -18.906 3.747 1.00 38.28 214 THR A C 1
ATOM 1709 O O . THR A 1 214 ? -9.009 -17.860 4.193 1.00 38.28 214 THR A O 1
ATOM 1712 N N . ASN A 1 215 ? -8.978 -20.147 4.003 1.00 42.97 215 ASN A N 1
ATOM 1713 C CA . ASN A 1 215 ? -9.988 -20.557 4.967 1.00 42.97 215 ASN A CA 1
ATOM 1714 C C . ASN A 1 215 ? -11.033 -19.472 5.108 1.00 42.97 215 ASN A C 1
ATOM 1716 O O . ASN A 1 215 ? -10.867 -18.614 5.978 1.00 42.97 215 ASN A O 1
ATOM 1720 N N . ALA A 1 216 ? -12.012 -19.482 4.183 1.00 43.78 216 ALA A N 1
ATOM 1721 C CA . ALA A 1 216 ? -13.226 -18.684 4.290 1.00 43.78 216 ALA A CA 1
ATOM 1722 C C . ALA A 1 216 ? -13.496 -18.556 5.772 1.00 43.78 216 ALA A C 1
ATOM 1724 O O . ALA A 1 216 ? -13.616 -19.567 6.470 1.00 43.78 216 ALA A O 1
ATOM 1725 N N . ILE A 1 217 ? -13.334 -17.338 6.274 1.00 51.09 217 ILE A N 1
ATOM 1726 C CA . ILE A 1 217 ? -13.635 -17.111 7.655 1.00 51.09 217 ILE A CA 1
ATOM 1727 C C . ILE A 1 217 ? -15.130 -17.413 7.685 1.00 51.09 217 ILE A C 1
ATOM 1729 O O . ILE A 1 217 ? -15.912 -16.603 7.199 1.00 51.09 217 ILE A O 1
ATOM 1733 N N . ASP A 1 218 ? -15.483 -18.628 8.113 1.00 50.47 218 ASP A N 1
ATOM 1734 C CA . ASP A 1 218 ? -16.849 -19.084 8.324 1.00 50.47 218 ASP A CA 1
ATOM 1735 C C . ASP A 1 218 ? -17.335 -18.262 9.506 1.00 50.47 218 ASP A C 1
ATOM 1737 O O . ASP A 1 218 ? -17.244 -18.642 10.682 1.00 50.47 218 ASP A O 1
ATOM 1741 N N . MET A 1 219 ? -17.682 -17.031 9.161 1.00 56.44 219 MET A N 1
ATOM 1742 C CA . MET A 1 219 ? -18.186 -16.007 10.026 1.00 56.44 219 MET A CA 1
ATOM 1743 C C . MET A 1 219 ? -19.658 -15.892 9.673 1.00 56.44 219 MET A C 1
ATOM 1745 O O . MET A 1 219 ? -19.993 -15.648 8.512 1.00 56.44 219 MET A O 1
ATOM 1749 N N . PRO A 1 220 ? -20.546 -16.091 10.652 1.00 48.19 220 PRO A N 1
ATOM 1750 C CA . PRO A 1 220 ? -21.962 -15.871 10.457 1.00 48.19 220 PRO A CA 1
ATOM 1751 C C . PRO A 1 220 ? -22.193 -14.365 10.277 1.00 48.19 220 PRO A C 1
ATOM 1753 O O . PRO A 1 220 ? -22.496 -13.655 11.231 1.00 48.19 220 PRO A O 1
ATOM 1756 N N . HIS A 1 221 ? -22.018 -13.856 9.057 1.00 49.25 221 HIS A N 1
ATOM 1757 C CA . HIS A 1 221 ? -22.568 -12.562 8.682 1.00 49.25 221 HIS A CA 1
ATOM 1758 C C . HIS A 1 221 ? -24.081 -12.715 8.619 1.00 49.25 221 HIS A C 1
ATOM 1760 O O . HIS A 1 221 ? -24.608 -13.477 7.810 1.00 49.25 221 HIS A O 1
ATOM 1766 N N . ARG A 1 222 ? -24.784 -12.011 9.507 1.00 51.81 222 ARG A N 1
ATOM 1767 C CA . ARG A 1 222 ? -26.235 -11.873 9.435 1.00 51.81 222 ARG A CA 1
ATOM 1768 C C . ARG A 1 222 ? -26.573 -10.511 8.855 1.00 51.81 222 ARG A C 1
ATOM 1770 O O . ARG A 1 222 ? -26.645 -9.524 9.579 1.00 51.81 222 ARG A O 1
ATOM 1777 N N . GLY A 1 223 ? -26.892 -10.503 7.566 1.00 42.09 223 GLY A N 1
ATOM 1778 C CA . GLY A 1 223 ? -27.987 -9.658 7.111 1.00 42.09 223 GLY A CA 1
ATOM 1779 C C . GLY A 1 223 ? -29.266 -10.141 7.804 1.00 42.09 223 GLY A C 1
ATOM 1780 O O . GLY A 1 223 ? -29.689 -11.271 7.585 1.00 42.09 223 GLY A O 1
ATOM 1781 N N . GLY A 1 224 ? -29.837 -9.315 8.683 1.00 40.16 224 GLY A N 1
ATOM 1782 C CA . GLY A 1 224 ? -31.156 -9.536 9.289 1.00 40.16 224 GLY A CA 1
ATOM 1783 C C . GLY A 1 224 ? -31.161 -10.128 10.708 1.00 40.16 224 GLY A C 1
ATOM 1784 O O . GLY A 1 224 ? -30.987 -11.326 10.903 1.00 40.16 224 GLY A O 1
ATOM 1785 N N . GLY A 1 225 ? -31.442 -9.270 11.698 1.00 43.19 225 GLY A N 1
ATOM 1786 C CA . GLY A 1 225 ? -32.124 -9.626 12.952 1.00 43.19 225 GLY A CA 1
ATOM 1787 C C . GLY A 1 225 ? -31.374 -10.514 13.955 1.00 43.19 225 GLY A C 1
ATOM 1788 O O . GLY A 1 225 ? -31.804 -11.633 14.213 1.00 43.19 225 GLY A O 1
ATOM 1789 N N . GLY A 1 226 ? -30.299 -10.008 14.578 1.00 55.81 226 GLY A N 1
ATOM 1790 C CA . GLY A 1 226 ? -29.795 -10.546 15.859 1.00 55.81 226 GLY A CA 1
ATOM 1791 C C . GLY A 1 226 ? -28.340 -11.036 15.907 1.00 55.81 226 GLY A C 1
ATOM 1792 O O . GLY A 1 226 ? -28.009 -11.804 16.802 1.00 55.81 226 GLY A O 1
ATOM 1793 N N . GLY A 1 227 ? -27.484 -10.663 14.949 1.00 70.81 227 GLY A N 1
ATOM 1794 C CA . GLY A 1 227 ? -26.036 -10.933 14.991 1.00 70.81 227 GLY A CA 1
ATOM 1795 C C . GLY A 1 227 ? -25.208 -9.750 15.517 1.00 70.81 227 GLY A C 1
ATOM 1796 O O . GLY A 1 227 ? -25.725 -8.641 15.659 1.00 70.81 227 GLY A O 1
ATOM 1797 N N . ASN A 1 228 ? -23.915 -9.982 15.775 1.00 79.50 228 ASN A N 1
ATOM 1798 C CA . ASN A 1 228 ? -22.960 -8.908 16.070 1.00 79.50 228 ASN A CA 1
ATOM 1799 C C . ASN A 1 228 ? -22.789 -7.982 14.849 1.00 79.50 228 ASN A C 1
ATOM 1801 O O . ASN A 1 228 ? -22.577 -8.470 13.743 1.00 79.50 228 ASN A O 1
ATOM 1805 N N . MET A 1 229 ? -22.817 -6.671 15.075 1.00 85.94 229 MET A N 1
ATOM 1806 C CA . MET A 1 229 ? -22.425 -5.609 14.157 1.00 85.94 229 MET A CA 1
ATOM 1807 C C . MET A 1 229 ? -20.958 -5.233 14.392 1.00 85.94 229 MET A C 1
ATOM 1809 O O . MET A 1 229 ? -20.555 -4.877 15.504 1.00 85.94 229 MET A O 1
ATOM 1813 N N . PHE A 1 230 ? -20.167 -5.272 13.328 1.00 89.38 230 PHE A N 1
ATOM 1814 C CA . PHE A 1 230 ? -18.737 -5.010 13.324 1.00 89.38 230 PHE A CA 1
ATOM 1815 C C . PHE A 1 230 ? -18.441 -3.607 12.788 1.00 89.38 230 PHE A C 1
ATOM 1817 O O . PHE A 1 230 ? -18.691 -3.289 11.623 1.00 89.38 230 PHE A O 1
ATOM 1824 N N . ILE A 1 231 ? -17.862 -2.763 13.641 1.00 94.06 231 ILE A N 1
ATOM 1825 C CA . ILE A 1 231 ? -17.483 -1.385 13.318 1.00 94.06 231 ILE A CA 1
ATOM 1826 C C . ILE A 1 231 ? -15.960 -1.282 13.306 1.00 94.06 231 ILE A C 1
ATOM 1828 O O . ILE A 1 231 ? -15.301 -1.419 14.337 1.00 94.06 231 ILE A O 1
ATOM 1832 N N . SER A 1 232 ? -15.398 -0.997 12.138 1.00 95.69 232 SER A N 1
ATOM 1833 C CA . SER A 1 232 ? -13.956 -0.974 11.917 1.00 95.69 232 SER A CA 1
ATOM 1834 C C . SER A 1 232 ? -13.421 0.428 11.709 1.00 95.69 232 SER A C 1
ATOM 1836 O O . SER A 1 232 ? -13.836 1.146 10.806 1.00 95.69 232 SER A O 1
ATOM 1838 N N . PHE A 1 233 ? -12.408 0.790 12.484 1.00 97.12 233 PHE A N 1
ATOM 1839 C CA . PHE A 1 233 ? -11.646 2.020 12.349 1.00 97.12 233 PHE A CA 1
ATOM 1840 C C . PHE A 1 233 ? -10.285 1.696 11.739 1.00 97.12 233 PHE A C 1
ATOM 1842 O O . PHE A 1 233 ? -9.367 1.239 12.425 1.00 97.12 233 PHE A O 1
ATOM 1849 N N . VAL A 1 234 ? -10.145 1.908 10.430 1.00 95.44 234 VAL A N 1
ATOM 1850 C CA . VAL A 1 234 ? -8.973 1.475 9.665 1.00 95.44 234 VAL A CA 1
ATOM 1851 C C . VAL A 1 234 ? -8.032 2.613 9.306 1.00 95.44 234 VAL A C 1
ATOM 1853 O O . VAL A 1 234 ? -8.438 3.734 9.013 1.00 95.44 234 VAL A O 1
ATOM 1856 N N . SER A 1 235 ? -6.738 2.302 9.262 1.00 93.31 235 SER A N 1
ATOM 1857 C CA . SER A 1 235 ? -5.661 3.255 8.985 1.00 93.31 235 SER A CA 1
ATOM 1858 C C . SER A 1 235 ? -5.702 4.512 9.870 1.00 93.31 235 SER A C 1
ATOM 186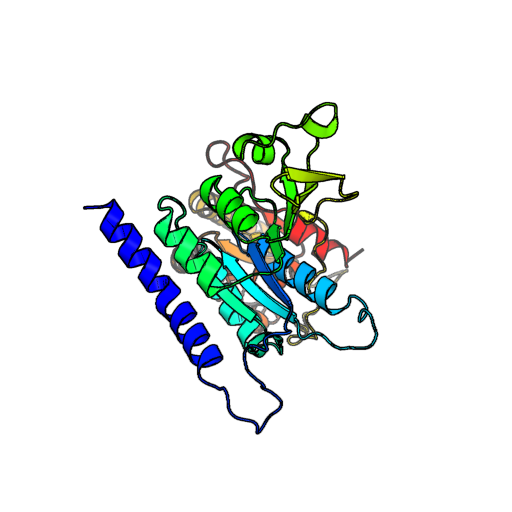0 O O . SER A 1 235 ? -5.299 5.594 9.435 1.00 93.31 235 SER A O 1
ATOM 1862 N N . ILE A 1 236 ? -6.159 4.370 11.115 1.00 95.00 236 ILE A N 1
ATOM 1863 C CA . ILE A 1 236 ? -6.269 5.476 12.072 1.00 95.00 236 ILE A CA 1
ATOM 1864 C C . ILE A 1 236 ? -4.894 5.965 12.530 1.00 95.00 236 ILE A C 1
ATOM 1866 O O . ILE A 1 236 ? -3.957 5.177 12.701 1.00 95.00 236 ILE A O 1
ATOM 1870 N N . HIS A 1 237 ? -4.762 7.280 12.695 1.00 93.94 237 HIS A N 1
ATOM 1871 C CA . HIS A 1 237 ? -3.569 7.909 13.269 1.00 93.94 237 HIS A CA 1
ATOM 1872 C C . HIS A 1 237 ? -3.682 8.029 14.787 1.00 93.94 237 HIS A C 1
ATOM 1874 O O . HIS A 1 237 ? -4.737 7.794 15.365 1.00 93.94 237 HIS A O 1
ATOM 1880 N N . GLU A 1 238 ? -2.584 8.376 15.453 1.00 92.06 238 GLU A N 1
ATOM 1881 C CA . GLU A 1 238 ? -2.499 8.418 16.919 1.00 92.06 238 GLU A CA 1
ATOM 1882 C C . GLU A 1 238 ? -3.541 9.359 17.544 1.00 92.06 238 GLU A C 1
ATOM 1884 O O . GLU A 1 238 ? -4.268 8.967 18.452 1.00 92.06 238 GLU A O 1
ATOM 1889 N N . LYS A 1 239 ? -3.706 10.568 16.995 1.00 92.50 239 LYS A N 1
ATOM 1890 C CA . LYS A 1 239 ? -4.716 11.519 17.485 1.00 92.50 239 LYS A CA 1
ATOM 1891 C C . LYS A 1 239 ? -6.141 11.044 17.219 1.00 92.50 239 LYS A C 1
ATOM 1893 O O . LYS A 1 239 ? -7.006 11.190 18.079 1.00 92.50 239 LYS A O 1
ATOM 1898 N N . GLU A 1 240 ? -6.386 10.469 16.041 1.00 94.31 240 GLU A N 1
ATOM 1899 C CA . GLU A 1 240 ? -7.688 9.884 15.695 1.00 94.31 240 GLU A CA 1
ATOM 1900 C C . GLU A 1 240 ? -8.019 8.721 16.626 1.00 94.31 240 GLU A C 1
ATOM 1902 O O . GLU A 1 240 ? -9.144 8.618 17.091 1.00 94.31 240 GLU A O 1
ATOM 1907 N N . SER A 1 241 ? -7.026 7.901 16.966 1.00 94.69 241 SER A N 1
ATOM 1908 C CA . SER A 1 241 ? -7.170 6.757 17.866 1.00 94.69 241 SER A CA 1
ATOM 1909 C C . SER A 1 241 ? -7.700 7.177 19.234 1.00 94.69 241 SER A C 1
ATOM 1911 O O . SER A 1 241 ? -8.665 6.593 19.718 1.00 94.69 241 SER A O 1
ATOM 1913 N N . VAL A 1 242 ? -7.131 8.233 19.825 1.00 94.81 242 VAL A N 1
ATOM 1914 C CA . VAL A 1 242 ? -7.594 8.778 21.114 1.00 94.81 242 VAL A CA 1
ATOM 1915 C C . VAL A 1 242 ? -9.034 9.284 21.016 1.00 94.81 242 VAL A C 1
ATOM 1917 O O . VAL A 1 242 ? -9.863 8.988 21.875 1.00 94.81 242 VAL A O 1
ATOM 1920 N N . PHE A 1 243 ? -9.358 10.037 19.961 1.00 95.62 243 PHE A N 1
ATOM 1921 C CA . PHE A 1 243 ? -10.715 10.543 19.757 1.00 95.62 243 PHE A CA 1
ATOM 1922 C C . PHE A 1 243 ? -11.731 9.406 19.586 1.00 95.62 243 PHE A C 1
ATOM 1924 O O . PHE A 1 243 ? -12.781 9.406 20.227 1.00 95.62 243 PHE A O 1
ATOM 1931 N N . ILE A 1 244 ? -11.406 8.426 18.744 1.00 96.44 244 ILE A N 1
ATOM 1932 C CA . ILE A 1 244 ? -12.267 7.286 18.431 1.00 96.44 244 ILE A CA 1
ATOM 1933 C C . ILE A 1 244 ? -12.479 6.419 19.672 1.00 96.44 244 ILE A C 1
ATOM 1935 O O . ILE A 1 244 ? -13.610 6.028 19.933 1.00 96.44 244 ILE A O 1
ATOM 1939 N N . LEU A 1 245 ? -11.447 6.158 20.478 1.00 95.56 245 LEU A N 1
ATOM 1940 C CA . LEU A 1 245 ? -11.602 5.416 21.733 1.00 95.56 245 LEU A CA 1
ATOM 1941 C C . LEU A 1 245 ? -12.543 6.131 22.709 1.00 95.56 245 LEU A C 1
ATOM 1943 O O . LEU A 1 245 ? -13.402 5.492 23.310 1.00 95.56 245 LEU A O 1
ATOM 1947 N N . ASN A 1 246 ? -12.449 7.459 22.817 1.00 95.31 246 ASN A N 1
ATOM 1948 C CA . ASN A 1 246 ? -13.382 8.244 23.628 1.00 95.31 246 ASN A CA 1
ATOM 1949 C C . ASN A 1 246 ? -14.817 8.194 23.085 1.00 95.31 246 ASN A C 1
ATOM 1951 O O . ASN A 1 246 ? -15.765 8.134 23.867 1.00 95.31 246 ASN A O 1
ATOM 1955 N N . LEU A 1 247 ? -14.990 8.199 21.762 1.00 94.50 247 LEU A N 1
ATOM 1956 C CA . LEU A 1 247 ? -16.294 8.011 21.127 1.00 94.50 247 LEU A CA 1
ATOM 1957 C C . LEU A 1 247 ? -16.858 6.615 21.427 1.00 94.50 247 LEU A C 1
ATOM 1959 O O . LEU A 1 247 ? -17.999 6.501 21.863 1.00 94.50 247 LEU A O 1
ATOM 1963 N N . VAL A 1 248 ? -16.053 5.565 21.260 1.00 94.38 248 VAL A N 1
ATOM 1964 C CA . VAL A 1 248 ? -16.448 4.181 21.554 1.00 94.38 248 VAL A CA 1
ATOM 1965 C C . VAL A 1 248 ? -16.802 4.018 23.030 1.00 94.38 248 VAL A C 1
ATOM 1967 O O . VAL A 1 248 ? -17.830 3.426 23.336 1.00 94.38 248 VAL A O 1
ATOM 1970 N N . LYS A 1 249 ? -16.033 4.617 23.948 1.00 92.94 249 LYS A N 1
ATOM 1971 C CA . LYS A 1 249 ? -16.356 4.636 25.382 1.00 92.94 249 LYS A CA 1
ATOM 1972 C C . LYS A 1 249 ? -17.755 5.205 25.641 1.00 92.94 249 LYS A C 1
ATOM 1974 O O . LYS A 1 249 ? -18.516 4.604 26.394 1.00 92.94 249 LYS A O 1
ATOM 1979 N N . LYS A 1 250 ? -18.106 6.327 24.998 1.00 91.50 250 LYS A N 1
ATOM 1980 C CA . LYS A 1 250 ? -19.447 6.931 25.104 1.00 91.50 250 LYS A CA 1
ATOM 1981 C C . LYS A 1 250 ? -20.529 5.998 24.561 1.00 91.50 250 LYS A C 1
ATOM 1983 O O . LYS A 1 250 ? -21.495 5.726 25.270 1.00 91.50 250 LYS A O 1
ATOM 1988 N N . ILE A 1 251 ? -20.319 5.439 23.366 1.00 89.38 251 ILE A N 1
ATOM 1989 C CA . ILE A 1 251 ? -21.243 4.480 22.736 1.00 89.38 251 ILE A CA 1
ATOM 1990 C C . ILE A 1 251 ? -21.502 3.291 23.668 1.00 89.38 251 ILE A C 1
ATOM 1992 O O . ILE A 1 251 ? -22.658 2.956 23.922 1.00 89.38 251 ILE A O 1
ATOM 1996 N N . VAL A 1 252 ? -20.444 2.688 24.218 1.00 85.56 252 VAL A N 1
ATOM 1997 C CA . VAL A 1 252 ? -20.537 1.548 25.141 1.00 85.56 252 VAL A CA 1
ATOM 1998 C C . VAL A 1 252 ? -21.290 1.930 26.416 1.00 85.56 252 VAL A C 1
ATOM 2000 O O . VAL A 1 252 ? -22.164 1.176 26.844 1.00 85.56 252 VAL A O 1
ATOM 2003 N N . SER A 1 253 ? -21.015 3.100 27.005 1.00 83.25 253 SER A N 1
ATOM 2004 C CA . SER A 1 253 ? -21.720 3.548 28.215 1.00 83.25 253 SER A CA 1
ATOM 2005 C C . SER A 1 253 ? -23.212 3.807 27.986 1.00 83.25 253 SER A C 1
ATOM 2007 O O . SER A 1 253 ? -24.032 3.402 28.803 1.00 83.25 253 SER A O 1
ATOM 2009 N N . GLU A 1 254 ? -23.584 4.417 26.858 1.00 78.25 254 GLU A N 1
ATOM 2010 C CA . GLU A 1 254 ? -24.976 4.749 26.525 1.00 78.25 254 GLU A CA 1
ATOM 2011 C C . GLU A 1 254 ? -25.789 3.535 26.059 1.00 78.25 254 GLU A C 1
ATOM 2013 O O . GLU A 1 254 ? -27.003 3.491 26.238 1.00 78.25 254 GLU A O 1
ATOM 2018 N N . HIS A 1 255 ? -25.149 2.544 25.437 1.00 70.25 255 HIS A N 1
ATOM 2019 C CA . HIS A 1 255 ? -25.839 1.330 24.997 1.00 70.25 255 HIS A CA 1
ATOM 2020 C C . HIS A 1 255 ? -26.000 0.314 26.132 1.00 70.25 255 HIS A C 1
ATOM 2022 O O . HIS A 1 255 ? -26.936 -0.488 26.095 1.00 70.25 255 HIS A O 1
ATOM 2028 N N . SER A 1 256 ? -25.116 0.346 27.139 1.00 64.31 256 SER A N 1
ATOM 2029 C CA . SER A 1 256 ? -25.199 -0.554 28.296 1.00 64.31 256 SER A CA 1
ATOM 2030 C C . SER A 1 256 ? -26.437 -0.248 29.139 1.00 64.31 256 SER A C 1
ATOM 2032 O O . SER A 1 256 ? -27.029 -1.156 29.705 1.00 64.31 256 SER A O 1
ATOM 2034 N N . THR A 1 257 ? -26.896 1.007 29.149 1.00 56.75 257 THR A N 1
ATOM 2035 C CA . THR A 1 257 ? -28.139 1.417 29.823 1.00 56.75 257 THR A CA 1
ATOM 2036 C C . THR A 1 257 ? -29.407 1.059 29.042 1.00 56.75 257 THR A C 1
ATOM 2038 O O . THR A 1 257 ? -30.493 1.073 29.614 1.00 56.75 257 THR A O 1
ATOM 2041 N N . LYS A 1 258 ? -29.293 0.712 27.751 1.00 57.81 258 LYS A N 1
ATOM 2042 C CA . LYS A 1 258 ? -30.421 0.375 26.862 1.00 57.81 258 LYS A CA 1
ATOM 2043 C C . LYS A 1 258 ? -30.488 -1.110 26.467 1.00 57.81 258 LYS A C 1
ATOM 2045 O O . LYS A 1 258 ? -31.297 -1.453 25.614 1.00 57.81 258 LYS A O 1
ATOM 2050 N N . ASN A 1 259 ? -29.654 -1.984 27.048 1.00 54.88 259 ASN A N 1
ATOM 2051 C CA . ASN A 1 259 ? -29.515 -3.408 26.677 1.00 54.88 259 ASN A CA 1
ATOM 2052 C C . ASN A 1 259 ? -29.167 -3.661 25.189 1.00 54.88 259 ASN A C 1
ATOM 2054 O O . ASN A 1 259 ? -29.480 -4.714 24.641 1.00 54.88 259 ASN A O 1
ATOM 2058 N N . LEU A 1 260 ? -28.488 -2.715 24.525 1.00 56.75 260 LEU A N 1
ATOM 2059 C CA . LEU A 1 260 ? -28.149 -2.797 23.092 1.00 56.75 260 LEU A CA 1
ATOM 2060 C C . LEU A 1 260 ? -26.653 -3.075 22.821 1.00 56.75 260 LEU A C 1
ATOM 2062 O O . LEU A 1 260 ? -26.271 -3.286 21.672 1.00 56.75 260 LEU A O 1
ATOM 2066 N N . THR A 1 261 ? -25.786 -3.106 23.846 1.00 55.06 261 THR A N 1
ATOM 2067 C CA . THR A 1 261 ? -24.329 -3.347 23.688 1.00 55.06 261 THR A CA 1
ATOM 2068 C C . THR A 1 261 ? -23.954 -4.777 23.337 1.00 55.06 261 THR A C 1
ATOM 2070 O O . THR A 1 261 ? -22.845 -4.999 22.848 1.00 55.06 261 THR A O 1
ATOM 2073 N N . GLY A 1 262 ? -24.842 -5.749 23.573 1.00 61.62 262 GLY A N 1
ATOM 2074 C CA . GLY A 1 262 ? -24.568 -7.164 23.314 1.00 61.62 262 GLY A CA 1
ATOM 2075 C C . GLY A 1 262 ? -24.093 -7.429 21.885 1.00 61.62 262 GLY A C 1
ATOM 2076 O O . GLY A 1 262 ? -23.266 -8.312 21.682 1.00 61.62 262 GLY A O 1
ATOM 2077 N N . ASN A 1 263 ? -24.505 -6.583 20.939 1.00 79.12 263 ASN A N 1
ATOM 2078 C CA . ASN A 1 263 ? -24.308 -6.815 19.518 1.00 79.12 263 ASN A CA 1
ATOM 2079 C C . ASN A 1 263 ? -23.196 -5.968 18.885 1.00 79.12 263 ASN A C 1
ATOM 2081 O O . ASN A 1 263 ? -23.005 -6.094 17.690 1.00 79.12 263 ASN A O 1
ATOM 2085 N N . LEU A 1 264 ? -22.466 -5.094 19.593 1.00 88.81 264 LEU A N 1
ATOM 2086 C CA . LEU A 1 264 ? -21.432 -4.262 18.946 1.00 88.81 264 LEU A CA 1
ATOM 2087 C C . LEU A 1 264 ? -20.026 -4.826 19.153 1.00 88.81 264 LEU A C 1
ATOM 2089 O O . LEU A 1 264 ? -19.613 -5.082 20.284 1.00 88.81 264 LEU A O 1
ATOM 2093 N N . LYS A 1 265 ? -19.266 -4.959 18.064 1.00 92.00 265 LYS A N 1
ATOM 2094 C CA . LYS A 1 265 ? -17.847 -5.328 18.073 1.00 92.00 265 LYS A CA 1
ATOM 2095 C C . LYS A 1 265 ? -17.025 -4.282 17.329 1.00 92.00 265 LYS A C 1
ATOM 2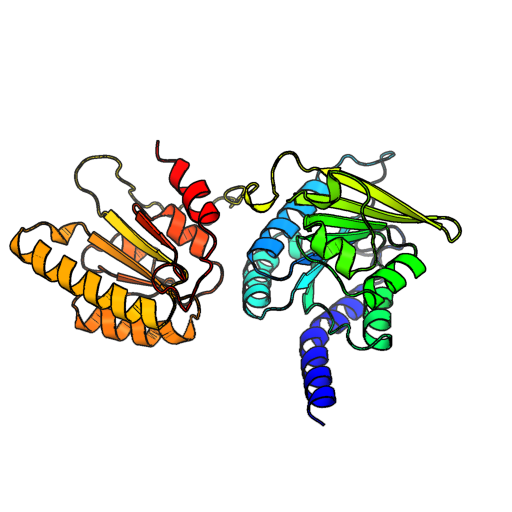097 O O . LYS A 1 265 ? -17.372 -3.874 16.225 1.00 92.00 265 LYS A O 1
ATOM 2102 N N . PHE A 1 266 ? -15.922 -3.850 17.930 1.00 96.12 266 PHE A N 1
ATOM 2103 C CA . PHE A 1 266 ? -15.078 -2.782 17.402 1.00 96.12 266 PHE A CA 1
ATOM 2104 C C . PHE A 1 266 ? -13.749 -3.332 16.893 1.00 96.12 266 PHE A C 1
ATOM 2106 O O . PHE A 1 266 ? -13.124 -4.170 17.536 1.00 96.12 266 PHE A O 1
ATOM 2113 N N . ILE A 1 267 ? -13.279 -2.847 15.751 1.00 97.69 267 ILE A N 1
ATOM 2114 C CA . ILE A 1 267 ? -11.971 -3.215 15.208 1.00 97.69 267 ILE A CA 1
ATOM 2115 C C . ILE A 1 267 ? -11.130 -1.954 15.066 1.00 97.69 267 ILE A C 1
ATOM 2117 O O . ILE A 1 267 ? -11.546 -0.988 14.433 1.00 97.69 267 ILE A O 1
ATOM 2121 N N . PHE A 1 268 ? -9.920 -1.962 15.616 1.00 98.06 268 PHE A N 1
ATOM 2122 C CA . PHE A 1 268 ? -8.983 -0.848 15.534 1.00 98.06 268 PHE A CA 1
ATOM 2123 C C . PHE A 1 268 ? -7.764 -1.272 14.726 1.00 98.06 268 PHE A C 1
ATOM 2125 O O . PHE A 1 268 ? -6.945 -2.071 15.182 1.00 98.06 268 PHE A O 1
ATOM 2132 N N . ALA A 1 269 ? -7.622 -0.717 13.524 1.00 96.94 269 ALA A N 1
ATOM 2133 C CA . ALA A 1 269 ? -6.482 -0.974 12.660 1.00 96.94 269 ALA A CA 1
ATOM 2134 C C . ALA A 1 269 ? -5.636 0.295 12.471 1.00 96.94 269 ALA A C 1
ATOM 2136 O O . ALA A 1 269 ? -5.890 1.077 11.549 1.00 96.94 269 ALA A O 1
ATOM 2137 N N . PRO A 1 270 ? -4.629 0.541 13.330 1.00 95.88 270 PRO A N 1
ATOM 2138 C CA . PRO A 1 270 ? -3.792 1.728 13.237 1.00 95.88 270 PRO A CA 1
ATOM 2139 C C . PRO A 1 270 ? -2.936 1.746 11.970 1.00 95.88 270 PRO A C 1
ATOM 2141 O O . PRO A 1 270 ? -2.446 0.723 11.492 1.00 95.88 270 PRO A O 1
ATOM 2144 N N . ARG A 1 271 ? -2.657 2.947 11.451 1.00 91.19 271 ARG A N 1
ATOM 2145 C CA . ARG A 1 271 ? -1.749 3.114 10.303 1.00 91.19 271 ARG A CA 1
ATOM 2146 C C . ARG A 1 271 ? -0.313 2.688 10.623 1.00 91.19 271 ARG A C 1
ATOM 2148 O O . ARG A 1 271 ? 0.416 2.255 9.722 1.00 91.19 271 ARG A O 1
ATOM 2155 N N . ASN A 1 272 ? 0.086 2.865 11.880 1.00 91.44 272 ASN A N 1
ATOM 2156 C CA . ASN A 1 272 ? 1.369 2.469 12.442 1.00 91.44 272 ASN A CA 1
ATOM 2157 C C . ASN A 1 272 ? 1.128 1.393 13.505 1.00 91.44 272 ASN A C 1
ATOM 2159 O O . ASN A 1 272 ? 0.700 1.713 14.607 1.00 91.44 272 ASN A O 1
ATOM 2163 N N . ILE A 1 273 ? 1.461 0.135 13.215 1.00 91.81 273 ILE A N 1
ATOM 2164 C CA . ILE A 1 273 ? 1.216 -0.979 14.147 1.00 91.81 273 ILE A CA 1
ATOM 2165 C C . ILE A 1 273 ? 1.924 -0.819 15.501 1.00 91.81 273 ILE A C 1
ATOM 2167 O O . ILE A 1 273 ? 1.555 -1.489 16.454 1.00 91.81 273 ILE A O 1
ATOM 2171 N N . LYS A 1 274 ? 2.912 0.079 15.635 1.00 93.56 274 LYS A N 1
ATOM 2172 C CA . LYS A 1 274 ? 3.595 0.329 16.915 1.00 93.56 274 LYS A CA 1
ATOM 2173 C C . LYS A 1 274 ? 2.673 0.875 18.006 1.00 93.56 274 LYS A C 1
ATOM 2175 O O . LYS A 1 274 ? 2.992 0.707 19.174 1.00 93.56 274 LYS A O 1
ATOM 2180 N N . ILE A 1 275 ? 1.558 1.514 17.640 1.00 94.81 275 ILE A N 1
ATOM 2181 C CA . ILE A 1 275 ? 0.577 2.009 18.620 1.00 94.81 275 ILE A CA 1
ATOM 2182 C C . ILE A 1 275 ? -0.463 0.948 19.017 1.00 94.81 275 ILE A C 1
ATOM 2184 O O . ILE A 1 275 ? -1.327 1.231 19.838 1.00 94.81 275 ILE A O 1
ATOM 2188 N N . SER A 1 276 ? -0.392 -0.269 18.460 1.00 96.62 276 SER A N 1
ATOM 2189 C CA . SER A 1 276 ? -1.345 -1.355 18.744 1.00 96.62 276 SER A CA 1
ATOM 2190 C C . SER A 1 276 ? -1.396 -1.730 20.227 1.00 96.62 276 SER A C 1
ATOM 2192 O O . SER A 1 276 ? -2.483 -1.871 20.769 1.00 96.62 276 SER A O 1
ATOM 2194 N N . SER A 1 277 ? -0.250 -1.816 20.907 1.00 97.25 277 SER A N 1
ATOM 2195 C CA . SER A 1 277 ? -0.212 -2.129 22.342 1.00 97.25 277 SER A CA 1
ATOM 2196 C C . SER A 1 277 ? -0.901 -1.051 23.185 1.00 97.25 277 SER A C 1
ATOM 2198 O O . SER A 1 277 ? -1.701 -1.381 24.050 1.00 97.25 277 SER A O 1
ATOM 2200 N N . ALA A 1 278 ? -0.685 0.234 22.886 1.00 97.00 278 ALA A N 1
ATOM 2201 C CA . ALA A 1 278 ? -1.381 1.315 23.587 1.00 97.00 278 ALA A CA 1
ATOM 2202 C C . ALA A 1 278 ? -2.899 1.281 23.332 1.00 97.00 278 ALA A C 1
ATOM 2204 O O . ALA A 1 278 ? -3.688 1.441 24.258 1.00 97.00 278 ALA A O 1
ATOM 2205 N N . LEU A 1 279 ? -3.313 1.020 22.086 1.00 97.31 279 LEU A N 1
ATOM 2206 C CA . LEU A 1 279 ? -4.722 0.826 21.730 1.00 97.31 279 LEU A CA 1
ATOM 2207 C C . LEU A 1 279 ? -5.357 -0.347 22.484 1.00 97.31 279 LEU A C 1
ATOM 2209 O O . LEU A 1 279 ? -6.505 -0.245 22.905 1.00 97.31 279 LEU A O 1
ATOM 2213 N N . PHE A 1 280 ? -4.619 -1.447 22.641 1.00 98.19 280 PHE A N 1
ATOM 2214 C CA . PHE A 1 280 ? -5.064 -2.619 23.385 1.00 98.19 280 PHE A CA 1
ATOM 2215 C C . PHE A 1 280 ? -5.344 -2.264 24.846 1.00 98.19 280 PHE A C 1
ATOM 2217 O O . PHE A 1 280 ? -6.445 -2.508 25.330 1.00 98.19 280 PHE A O 1
ATOM 2224 N N . GLU A 1 281 ? -4.393 -1.622 25.525 1.00 97.94 281 GLU A N 1
ATOM 2225 C CA . GLU A 1 281 ? -4.559 -1.225 26.926 1.00 97.94 281 GLU A CA 1
ATOM 2226 C C . GLU A 1 281 ? -5.742 -0.270 27.118 1.00 97.94 281 GLU A C 1
ATOM 2228 O O . GLU A 1 281 ? -6.564 -0.460 28.014 1.00 97.94 281 GLU A O 1
ATOM 2233 N N . GLU A 1 282 ? -5.885 0.736 26.253 1.00 97.06 282 GLU A N 1
ATOM 2234 C CA . GLU A 1 282 ? -7.005 1.675 26.346 1.00 97.06 282 GLU A CA 1
ATOM 2235 C C . GLU A 1 282 ? -8.355 1.007 26.059 1.00 97.06 282 GLU A C 1
ATOM 2237 O O . GLU A 1 282 ? -9.317 1.245 26.787 1.00 97.06 282 GLU A O 1
ATOM 2242 N N . ALA A 1 283 ? -8.432 0.120 25.061 1.00 96.19 283 ALA A N 1
ATOM 2243 C CA . ALA A 1 283 ? -9.636 -0.665 24.791 1.00 96.19 283 ALA A CA 1
ATOM 2244 C C . ALA A 1 283 ? -9.998 -1.587 25.972 1.00 96.19 283 ALA A C 1
ATOM 2246 O O . ALA A 1 283 ? -11.176 -1.741 26.299 1.00 96.19 283 ALA A O 1
ATOM 2247 N N . HIS A 1 284 ? -9.000 -2.175 26.638 1.00 96.25 284 HIS A N 1
ATOM 2248 C CA . HIS A 1 284 ? -9.203 -2.997 27.828 1.00 96.25 284 HIS A CA 1
ATOM 2249 C C . HIS A 1 284 ? -9.753 -2.169 29.000 1.00 96.25 284 HIS A C 1
ATOM 2251 O O . HIS A 1 284 ? -10.746 -2.563 29.610 1.00 96.25 284 HIS A O 1
ATOM 2257 N N . LYS A 1 285 ? -9.186 -0.983 29.266 1.00 94.88 285 LYS A N 1
ATOM 2258 C CA . LYS A 1 285 ? -9.643 -0.070 30.335 1.00 94.88 285 LYS A CA 1
ATOM 2259 C C . LYS A 1 285 ? -11.101 0.364 30.192 1.00 94.88 285 LYS A C 1
ATOM 2261 O O . LYS A 1 285 ? -11.753 0.635 31.196 1.00 94.88 285 LYS A O 1
ATOM 2266 N N . ILE A 1 286 ? -11.613 0.450 28.965 1.00 92.00 286 ILE A N 1
ATOM 2267 C CA . ILE A 1 286 ? -13.019 0.794 28.701 1.00 92.00 286 ILE A CA 1
ATOM 2268 C C . ILE A 1 286 ? -13.938 -0.437 28.613 1.00 92.00 286 ILE A C 1
ATOM 2270 O O . ILE A 1 286 ? -15.087 -0.307 28.203 1.00 92.00 286 ILE A O 1
ATOM 2274 N N . GLY A 1 287 ? -13.448 -1.620 29.003 1.00 91.00 287 GLY A N 1
ATOM 2275 C CA . GLY A 1 287 ? -14.249 -2.836 29.153 1.00 91.00 287 GLY A CA 1
ATOM 2276 C C . GLY A 1 287 ? -14.492 -3.624 27.865 1.00 91.00 287 GLY A C 1
ATOM 2277 O O . GLY A 1 287 ? -15.396 -4.452 27.829 1.00 91.00 287 GLY A O 1
ATOM 2278 N N . LEU A 1 288 ? -13.713 -3.401 26.798 1.00 93.12 288 LEU A N 1
ATOM 2279 C CA . LEU A 1 288 ? -13.942 -4.082 25.515 1.00 93.12 288 LEU A CA 1
ATOM 2280 C C . LEU A 1 288 ? -13.328 -5.486 25.407 1.00 93.12 288 LEU A C 1
ATOM 2282 O O . LEU A 1 288 ? -13.527 -6.139 24.383 1.00 93.12 288 LEU A O 1
ATOM 2286 N N . ASN A 1 289 ? -12.560 -5.939 26.404 1.00 94.25 289 ASN A N 1
ATOM 2287 C CA . ASN A 1 289 ? -11.853 -7.228 26.388 1.00 94.25 289 ASN A CA 1
ATOM 2288 C C . ASN A 1 289 ? -11.158 -7.515 25.029 1.00 94.25 289 ASN A C 1
ATOM 2290 O O . ASN A 1 289 ? -11.587 -8.399 24.281 1.00 94.25 289 ASN A O 1
ATOM 2294 N N . PRO A 1 290 ? -10.165 -6.695 24.634 1.00 97.25 290 PRO A N 1
ATOM 2295 C CA . PRO A 1 290 ? -9.581 -6.743 23.300 1.00 97.25 290 PRO A CA 1
ATOM 2296 C C . PRO A 1 290 ? -8.767 -8.016 23.038 1.00 97.25 290 PRO A C 1
ATOM 2298 O O . PRO A 1 290 ? -8.177 -8.612 23.935 1.00 97.25 290 PRO A O 1
ATOM 2301 N N . THR A 1 291 ? -8.653 -8.391 21.764 1.00 97.56 291 THR A N 1
ATOM 2302 C CA . THR A 1 291 ? -7.695 -9.395 21.282 1.00 97.56 291 THR A CA 1
ATOM 2303 C C . THR A 1 291 ? -6.935 -8.887 20.053 1.00 97.56 291 THR A C 1
ATOM 2305 O O . THR A 1 291 ? -7.334 -7.902 19.438 1.00 97.56 291 THR A O 1
ATOM 2308 N N . TYR A 1 292 ? -5.827 -9.533 19.685 1.00 97.88 292 TYR A N 1
ATOM 2309 C CA . TYR A 1 292 ? -5.044 -9.172 18.493 1.00 97.88 292 TYR A CA 1
ATOM 2310 C C . TYR A 1 292 ? -5.528 -9.898 17.231 1.00 97.88 292 TYR A C 1
ATOM 2312 O O . TYR A 1 292 ? -6.174 -10.944 17.322 1.00 97.88 292 TYR A O 1
ATOM 2320 N N . TYR A 1 293 ? -5.160 -9.381 16.051 1.00 94.88 293 TYR A N 1
ATOM 2321 C CA . TYR A 1 293 ? -5.591 -9.890 14.740 1.00 94.88 293 TYR A CA 1
ATOM 2322 C C . TYR A 1 293 ? -5.402 -11.405 14.564 1.00 94.88 293 TYR A C 1
ATOM 2324 O O . TYR A 1 293 ? -6.276 -12.066 14.008 1.00 94.88 293 TYR A O 1
ATOM 2332 N N . LYS A 1 294 ? -4.326 -11.991 15.104 1.00 92.62 294 LYS A N 1
ATOM 2333 C CA . LYS A 1 294 ? -4.098 -13.450 15.064 1.00 92.62 294 LYS A CA 1
ATOM 2334 C C . LYS A 1 294 ? -5.276 -14.288 15.593 1.00 92.62 294 LYS A C 1
ATOM 2336 O O . LYS A 1 294 ? -5.444 -15.431 15.189 1.00 92.62 294 LYS A O 1
ATOM 2341 N N . ASN A 1 295 ? -6.097 -13.716 16.476 1.00 92.94 295 ASN A N 1
ATOM 2342 C CA . ASN A 1 295 ? -7.253 -14.353 17.102 1.00 92.94 295 ASN A CA 1
ATOM 2343 C C . ASN A 1 295 ? -8.588 -13.920 16.467 1.00 92.94 295 ASN A C 1
ATOM 2345 O O . ASN A 1 295 ? -9.633 -14.057 17.102 1.00 92.94 295 ASN A O 1
ATOM 2349 N N . ILE A 1 296 ? -8.581 -13.408 15.229 1.00 89.62 296 ILE A N 1
ATOM 2350 C CA . ILE A 1 296 ? -9.771 -12.903 14.520 1.00 89.62 296 ILE A CA 1
ATOM 2351 C C . ILE A 1 296 ? -10.944 -13.898 14.501 1.00 89.62 296 ILE A C 1
ATOM 2353 O O . ILE A 1 296 ? -12.095 -13.495 14.626 1.00 89.62 296 ILE A O 1
ATOM 2357 N N . GLN A 1 297 ? -10.671 -15.205 14.422 1.00 86.81 297 GLN A N 1
ATOM 2358 C CA . GLN A 1 297 ? -11.721 -16.229 14.473 1.00 86.81 297 GLN A CA 1
ATOM 2359 C C . GLN A 1 297 ? -12.419 -16.285 15.840 1.00 86.81 297 GLN A C 1
ATOM 2361 O O . GLN A 1 297 ? -13.647 -16.345 15.907 1.00 86.81 297 GLN A O 1
ATOM 2366 N N . ASN A 1 298 ? -11.646 -16.237 16.931 1.00 87.75 298 ASN A N 1
ATOM 2367 C CA . ASN A 1 298 ? -12.185 -16.223 18.291 1.00 87.75 298 ASN A CA 1
ATOM 2368 C C . ASN A 1 298 ? -12.929 -14.911 18.566 1.00 87.75 298 ASN A C 1
ATOM 2370 O O . ASN A 1 298 ? -14.038 -14.936 19.088 1.00 87.75 298 ASN A O 1
ATOM 2374 N N . PHE A 1 299 ? -12.362 -13.778 18.137 1.00 89.75 299 PHE A N 1
ATOM 2375 C CA . PHE A 1 299 ? -13.015 -12.470 18.219 1.00 89.75 299 PHE A CA 1
ATOM 2376 C C . PHE A 1 299 ? -14.422 -12.491 17.628 1.00 89.75 299 PHE A C 1
ATOM 2378 O O . PHE A 1 299 ? -15.349 -11.987 18.252 1.00 89.75 299 PHE A O 1
ATOM 2385 N N . SER A 1 300 ? -14.620 -13.108 16.465 1.00 81.56 300 SER A N 1
ATOM 2386 C CA . SER A 1 300 ? -15.936 -13.089 15.827 1.00 81.56 300 SER A CA 1
ATOM 2387 C C . SER A 1 300 ? -16.953 -14.020 16.472 1.00 81.56 300 SER A C 1
ATOM 2389 O O . SER A 1 300 ? -18.126 -13.662 16.533 1.00 81.56 300 SER A O 1
ATOM 2391 N N . ARG A 1 301 ? -16.517 -15.165 17.008 1.00 82.62 301 ARG A N 1
ATOM 2392 C CA . ARG A 1 301 ? -17.404 -16.179 17.608 1.00 82.62 301 ARG A CA 1
ATOM 2393 C C . ARG A 1 301 ? -17.702 -15.956 19.091 1.00 82.62 301 ARG A C 1
ATOM 2395 O O . ARG A 1 301 ? -18.712 -16.442 19.576 1.00 82.62 301 ARG A O 1
ATOM 2402 N N . ASN A 1 302 ? -16.833 -15.251 19.810 1.00 84.81 302 ASN A N 1
ATOM 2403 C CA . ASN A 1 302 ? -16.958 -15.053 21.250 1.00 84.81 302 ASN A CA 1
ATOM 2404 C C . ASN A 1 302 ? -17.570 -13.683 21.560 1.00 84.81 302 ASN A C 1
ATOM 2406 O O . ASN A 1 302 ? -16.963 -12.649 21.281 1.00 84.81 302 ASN A O 1
ATOM 2410 N N . ASP A 1 303 ? -18.766 -13.657 22.143 1.00 83.19 303 ASP A N 1
ATOM 2411 C CA . ASP A 1 303 ? -19.461 -12.407 22.478 1.00 83.19 303 ASP A CA 1
ATOM 2412 C C . ASP A 1 303 ? -18.830 -11.646 23.645 1.00 83.19 303 ASP A C 1
ATOM 2414 O O . ASP A 1 303 ? -19.050 -10.442 23.763 1.00 83.19 303 ASP A O 1
ATOM 2418 N N . GLY A 1 304 ? -18.002 -12.305 24.457 1.00 86.56 304 GLY A N 1
ATOM 2419 C CA . GLY A 1 304 ? -17.214 -11.668 25.508 1.00 86.56 304 GLY A CA 1
ATOM 2420 C C . GLY A 1 304 ? -16.033 -10.850 24.981 1.00 86.56 304 GLY A C 1
ATOM 2421 O O . GLY A 1 304 ? -15.473 -10.061 25.736 1.00 86.56 304 GLY A O 1
ATOM 2422 N N . ILE A 1 305 ? -15.647 -11.007 23.710 1.00 92.12 305 ILE A N 1
ATOM 2423 C CA . ILE A 1 305 ? -14.585 -10.219 23.073 1.00 92.12 305 ILE A CA 1
ATOM 2424 C C . ILE A 1 305 ? -15.247 -9.124 22.235 1.00 92.12 305 ILE A C 1
ATOM 2426 O O . ILE A 1 305 ? -15.870 -9.404 21.209 1.00 92.12 305 ILE A O 1
ATOM 2430 N N . LYS A 1 306 ? -15.118 -7.863 22.661 1.00 92.94 306 LYS A N 1
ATOM 2431 C CA . LYS A 1 306 ? -15.755 -6.713 21.995 1.00 92.94 306 LYS A CA 1
ATOM 2432 C C . LYS A 1 306 ? -14.790 -5.869 21.171 1.00 92.94 306 LYS A C 1
ATOM 2434 O O . LYS A 1 306 ? -15.241 -4.965 20.471 1.00 92.94 306 LYS A O 1
ATOM 2439 N N . SER A 1 307 ? -13.486 -6.152 21.212 1.00 95.94 307 SER A N 1
ATOM 2440 C CA . SER A 1 307 ? -12.489 -5.417 20.431 1.00 95.94 307 SER A CA 1
ATOM 2441 C C . SER A 1 307 ? -11.443 -6.308 19.757 1.00 95.94 307 SER A C 1
ATOM 2443 O O . SER A 1 307 ? -10.943 -7.265 20.348 1.00 95.94 307 SER A O 1
ATOM 2445 N N . LEU A 1 308 ? -11.085 -5.962 18.521 1.00 97.56 308 LEU A N 1
ATOM 2446 C CA . LEU A 1 308 ? -9.962 -6.529 17.779 1.00 97.56 308 LEU A CA 1
ATOM 2447 C C . LEU A 1 308 ? -8.947 -5.429 17.454 1.00 97.56 308 LEU A C 1
ATOM 2449 O O . LEU A 1 308 ? -9.279 -4.442 16.800 1.00 97.56 308 LEU A O 1
ATOM 2453 N N . ILE A 1 309 ? -7.692 -5.617 17.852 1.00 98.31 309 ILE A N 1
ATOM 2454 C CA . ILE A 1 309 ? -6.585 -4.712 17.536 1.00 98.31 309 ILE A CA 1
ATOM 2455 C C . ILE A 1 309 ? -5.739 -5.320 16.419 1.00 98.31 309 ILE A C 1
ATOM 2457 O O . ILE A 1 309 ? -5.217 -6.428 16.551 1.00 98.31 309 ILE A O 1
ATOM 2461 N N . VAL A 1 310 ? -5.574 -4.591 15.316 1.00 97.00 310 VAL A N 1
ATOM 2462 C CA . VAL A 1 310 ? -4.758 -5.045 14.184 1.00 97.00 310 VAL A CA 1
ATOM 2463 C C . VAL A 1 310 ? -3.313 -4.594 14.354 1.00 97.00 310 VAL A C 1
ATOM 2465 O O . VAL A 1 310 ? -2.975 -3.420 14.213 1.00 97.00 310 VAL A O 1
ATOM 2468 N N . ASP A 1 311 ? -2.445 -5.556 14.626 1.00 95.19 311 ASP A N 1
ATOM 2469 C CA . ASP A 1 311 ? -1.010 -5.393 14.855 1.00 95.19 311 ASP A CA 1
ATOM 2470 C C . ASP A 1 311 ? -0.149 -5.879 13.674 1.00 95.19 311 ASP A C 1
ATOM 2472 O O . ASP A 1 311 ? 1.078 -5.780 13.705 1.00 95.19 311 ASP A O 1
ATOM 2476 N N . GLU A 1 312 ? -0.777 -6.329 12.584 1.00 90.75 312 GLU A N 1
ATOM 2477 C CA . GLU A 1 312 ? -0.106 -6.807 11.372 1.00 90.75 312 GLU A CA 1
ATOM 2478 C C . GLU A 1 312 ? -0.321 -5.885 10.160 1.00 90.75 312 GLU A C 1
ATOM 2480 O O . GLU A 1 312 ? -1.378 -5.284 9.964 1.00 90.75 312 GLU A O 1
ATOM 2485 N N . TYR A 1 313 ? 0.682 -5.798 9.279 1.00 85.00 313 TYR A N 1
ATOM 2486 C CA . TYR A 1 313 ? 0.539 -5.087 8.006 1.00 85.00 313 TYR A CA 1
ATOM 2487 C C . TYR A 1 313 ? -0.114 -5.962 6.934 1.00 85.00 313 TYR A C 1
ATOM 2489 O O . TYR A 1 313 ? 0.230 -7.131 6.770 1.00 85.00 313 TYR A O 1
ATOM 2497 N N . GLY A 1 314 ? -0.955 -5.341 6.102 1.00 81.50 314 GLY A N 1
ATOM 2498 C CA . GLY A 1 314 ? -1.459 -5.962 4.874 1.00 81.50 314 GLY A CA 1
ATOM 2499 C C . GLY A 1 314 ? -2.619 -6.937 5.071 1.00 81.50 314 GLY A C 1
ATOM 2500 O O . GLY A 1 314 ? -2.896 -7.716 4.167 1.00 81.50 314 GLY A O 1
ATOM 2501 N N . VAL A 1 315 ? -3.288 -6.871 6.222 1.00 87.06 315 VAL A N 1
ATOM 2502 C CA . VAL A 1 315 ? -4.420 -7.737 6.593 1.00 87.06 315 VAL A CA 1
ATOM 2503 C C . VAL A 1 315 ? -5.775 -7.018 6.554 1.00 87.06 315 VAL A C 1
ATOM 2505 O O . VAL A 1 315 ? -6.793 -7.582 6.933 1.00 87.06 315 VAL A O 1
ATOM 2508 N N . LEU A 1 316 ? -5.810 -5.765 6.084 1.00 88.00 316 LEU A N 1
ATOM 2509 C CA . LEU A 1 316 ? -7.040 -4.962 6.050 1.00 88.00 316 LEU A CA 1
ATOM 2510 C C . LEU A 1 316 ? -8.142 -5.590 5.188 1.00 88.00 316 LEU A C 1
ATOM 2512 O O . LEU A 1 316 ? -9.308 -5.404 5.503 1.00 88.00 316 LEU A O 1
ATOM 2516 N N . ASP A 1 317 ? -7.788 -6.386 4.175 1.00 82.44 317 ASP A N 1
ATOM 2517 C CA . ASP A 1 317 ? -8.768 -7.102 3.349 1.00 82.44 317 ASP A CA 1
ATOM 2518 C C . ASP A 1 317 ? -9.626 -8.060 4.197 1.00 82.44 317 ASP A C 1
ATOM 2520 O O . ASP A 1 317 ? -10.820 -8.173 3.950 1.00 82.44 317 ASP A O 1
ATOM 2524 N N . ASP A 1 318 ? -9.048 -8.716 5.216 1.00 84.62 318 ASP A N 1
ATOM 2525 C CA . ASP A 1 318 ? -9.823 -9.535 6.168 1.00 84.62 318 ASP A CA 1
ATOM 2526 C C . ASP A 1 318 ? -10.780 -8.687 6.991 1.00 84.62 318 ASP A C 1
ATOM 2528 O O . ASP A 1 318 ? -11.923 -9.069 7.198 1.00 84.62 318 ASP A O 1
ATOM 2532 N N . ILE A 1 319 ? -10.307 -7.525 7.440 1.00 90.25 319 ILE A N 1
ATOM 2533 C CA . ILE A 1 319 ? -11.100 -6.608 8.252 1.00 90.25 319 ILE A CA 1
ATOM 2534 C C . ILE A 1 319 ? -12.291 -6.095 7.449 1.00 90.25 319 ILE A C 1
ATOM 2536 O O . ILE A 1 319 ? -13.411 -6.125 7.942 1.00 90.25 319 ILE A O 1
ATOM 2540 N N . TYR A 1 320 ? -12.073 -5.678 6.201 1.00 87.12 320 TYR A N 1
ATOM 2541 C CA . TYR A 1 320 ? -13.136 -5.187 5.325 1.00 87.12 320 TYR A CA 1
ATOM 2542 C C . TYR A 1 320 ? -14.216 -6.229 5.068 1.00 87.12 320 TYR A C 1
ATOM 2544 O O . TYR A 1 320 ? -15.387 -5.876 5.084 1.00 87.12 320 TYR A O 1
ATOM 2552 N N . LEU A 1 321 ? -13.830 -7.493 4.874 1.00 81.94 321 LEU A N 1
ATOM 2553 C CA . LEU A 1 321 ? -14.781 -8.580 4.645 1.00 81.94 321 LEU A CA 1
ATOM 2554 C C . LEU A 1 321 ? -15.718 -8.808 5.828 1.00 81.94 321 LEU A C 1
ATOM 2556 O O . LEU A 1 321 ? -16.839 -9.246 5.607 1.00 81.94 321 LEU A O 1
ATOM 2560 N N . ILE A 1 322 ? -15.255 -8.525 7.049 1.00 83.69 322 ILE A N 1
ATOM 2561 C CA . ILE A 1 322 ? -16.017 -8.818 8.264 1.00 83.69 322 ILE A CA 1
ATOM 2562 C C . ILE A 1 322 ? -16.726 -7.605 8.861 1.00 83.69 322 ILE A C 1
ATOM 2564 O O . ILE A 1 322 ? -17.384 -7.731 9.887 1.00 83.69 322 ILE A O 1
ATOM 2568 N N . SER A 1 323 ? -16.533 -6.427 8.273 1.00 87.38 323 SER A N 1
ATOM 2569 C CA . SER A 1 323 ? -17.065 -5.171 8.794 1.00 87.38 323 SER A CA 1
ATOM 2570 C C . SER A 1 323 ? -18.445 -4.887 8.226 1.00 87.38 323 SER A C 1
ATOM 2572 O O . SER A 1 323 ? -18.645 -5.027 7.027 1.00 87.38 323 SER A O 1
ATOM 2574 N N . ASP A 1 324 ? -19.340 -4.358 9.051 1.00 86.62 324 ASP A N 1
ATOM 2575 C CA . ASP A 1 324 ? -20.594 -3.754 8.591 1.00 86.62 324 ASP A CA 1
ATOM 2576 C C . ASP A 1 324 ? -20.407 -2.253 8.333 1.00 86.62 324 ASP A C 1
ATOM 2578 O O . ASP A 1 324 ? -20.925 -1.691 7.370 1.00 86.62 324 ASP A O 1
ATOM 2582 N N . ILE A 1 325 ? -19.613 -1.590 9.183 1.00 90.50 325 ILE A N 1
ATOM 2583 C CA . ILE A 1 325 ? -19.293 -0.163 9.076 1.00 90.50 325 ILE A CA 1
ATOM 2584 C C . ILE A 1 325 ? -17.779 0.005 9.080 1.00 90.50 325 ILE A C 1
ATOM 2586 O O . ILE A 1 325 ? -17.087 -0.519 9.951 1.00 90.50 325 ILE A O 1
ATOM 2590 N N . VAL A 1 326 ? -17.254 0.788 8.135 1.00 93.56 326 VAL A N 1
ATOM 2591 C CA . VAL A 1 326 ? -15.822 1.093 8.057 1.00 93.56 326 VAL A CA 1
ATOM 2592 C C . VAL A 1 326 ? -15.589 2.599 8.074 1.00 93.56 326 VAL A C 1
ATOM 2594 O O . VAL A 1 326 ? -15.950 3.319 7.146 1.00 93.56 326 VAL A O 1
ATOM 2597 N N . TYR A 1 327 ? -14.897 3.065 9.106 1.00 94.81 327 TYR A N 1
ATOM 2598 C CA . TYR A 1 327 ? -14.289 4.383 9.165 1.00 94.81 327 TYR A CA 1
ATOM 2599 C C . TYR A 1 327 ? -12.852 4.319 8.643 1.00 94.81 327 TYR A C 1
ATOM 2601 O O . TYR A 1 327 ? -12.045 3.514 9.109 1.00 94.81 327 TYR A O 1
ATOM 2609 N N . VAL A 1 328 ? -12.504 5.204 7.707 1.00 94.00 328 VAL A N 1
ATOM 2610 C CA . VAL A 1 328 ? -11.157 5.293 7.129 1.00 94.00 328 VAL A CA 1
ATOM 2611 C C . VAL A 1 328 ? -10.448 6.534 7.662 1.00 94.00 328 VAL A C 1
ATOM 2613 O O . VAL A 1 328 ? -10.909 7.655 7.451 1.00 94.00 328 VAL A O 1
ATOM 2616 N N . GLY A 1 329 ? -9.318 6.329 8.340 1.00 92.81 329 GLY A N 1
ATOM 2617 C CA . GLY A 1 329 ? -8.558 7.376 9.018 1.00 92.81 329 GLY A CA 1
ATOM 2618 C C . GLY A 1 329 ? -7.884 8.392 8.093 1.00 92.81 329 GLY A C 1
ATOM 2619 O O . GLY A 1 329 ? -7.991 8.347 6.862 1.00 92.81 329 GLY A O 1
ATOM 2620 N N . LYS A 1 330 ? -7.138 9.310 8.712 1.00 90.88 330 LYS A N 1
ATOM 2621 C CA . LYS A 1 330 ? -6.598 10.538 8.113 1.00 90.88 330 LYS A CA 1
ATOM 2622 C C . LYS A 1 330 ? -7.698 11.444 7.544 1.00 90.88 330 LYS A C 1
ATOM 2624 O O . LYS A 1 330 ? -7.489 12.148 6.549 1.00 90.88 330 LYS A O 1
ATOM 2629 N N . SER A 1 331 ? -8.880 11.384 8.151 1.00 88.75 331 SER A N 1
ATOM 2630 C CA . SER A 1 331 ? -10.106 12.025 7.666 1.00 88.75 331 SER A CA 1
ATOM 2631 C C . SER A 1 331 ? -10.782 12.908 8.715 1.00 88.75 331 SER A C 1
ATOM 2633 O O . SER A 1 331 ? -11.597 13.743 8.336 1.00 88.75 331 SER A O 1
ATOM 2635 N N . LEU A 1 332 ? -10.415 12.796 10.000 1.00 89.00 332 LEU A N 1
ATOM 2636 C CA . LEU A 1 332 ? -11.040 13.585 11.068 1.00 89.00 332 LEU A CA 1
ATOM 2637 C C . LEU A 1 332 ? -10.415 14.977 11.234 1.00 89.00 332 LEU A C 1
ATOM 2639 O O . LEU A 1 332 ? -11.115 15.982 11.340 1.00 89.00 332 LEU A O 1
ATOM 2643 N N . PHE A 1 333 ? -9.083 15.056 11.266 1.00 87.62 333 PHE A N 1
ATOM 2644 C CA . PHE A 1 333 ? -8.382 16.306 11.558 1.00 87.62 333 PHE A CA 1
ATOM 2645 C C . PHE A 1 333 ? -7.879 16.989 10.287 1.00 87.62 333 PHE A C 1
ATOM 2647 O O . PHE A 1 333 ? -7.041 16.457 9.556 1.00 87.62 333 PHE A O 1
ATOM 2654 N N . LYS A 1 334 ? -8.302 18.243 10.074 1.00 80.50 334 LYS A N 1
ATOM 2655 C CA . LYS A 1 334 ? -7.904 19.073 8.918 1.00 80.50 334 LYS A CA 1
ATOM 2656 C C . LYS A 1 334 ? -6.385 19.161 8.725 1.00 80.50 334 LYS A C 1
ATOM 2658 O O . LYS A 1 334 ? -5.911 19.169 7.594 1.00 80.50 334 LYS A O 1
ATOM 2663 N N . ARG A 1 335 ? -5.624 19.220 9.827 1.00 74.25 335 ARG A N 1
ATOM 2664 C CA . ARG A 1 335 ? -4.151 19.296 9.807 1.00 74.25 335 ARG A CA 1
ATOM 2665 C C . ARG A 1 335 ? -3.484 17.993 9.359 1.00 74.25 335 ARG A C 1
ATOM 2667 O O . ARG A 1 335 ? -2.363 18.046 8.870 1.00 74.25 335 ARG A O 1
ATOM 2674 N N . GLU A 1 336 ? -4.145 16.850 9.530 1.00 70.81 336 GLU A N 1
ATOM 2675 C CA . GLU A 1 336 ? -3.606 15.547 9.128 1.00 70.81 336 GLU A CA 1
ATOM 2676 C C . GLU A 1 336 ? -3.950 15.219 7.675 1.00 70.81 336 GLU A C 1
ATOM 2678 O O . GLU A 1 336 ? -3.077 14.700 6.990 1.00 70.81 336 GLU A O 1
ATOM 2683 N N . GLY A 1 337 ? -5.145 15.605 7.205 1.00 64.56 337 GLY A N 1
ATOM 2684 C CA . GLY A 1 337 ? -5.527 15.838 5.804 1.00 64.56 337 GLY A CA 1
ATOM 2685 C C . GLY A 1 337 ? -5.252 14.743 4.751 1.00 64.56 337 GLY A C 1
ATOM 2686 O O . GLY A 1 337 ? -4.186 14.142 4.640 1.00 64.56 337 GLY A O 1
ATOM 2687 N N . GLY A 1 338 ? -6.194 14.563 3.827 1.00 72.38 338 GLY A N 1
ATOM 2688 C CA . GLY A 1 338 ? -5.955 13.835 2.575 1.00 72.38 338 GLY A CA 1
ATOM 2689 C C . GLY A 1 338 ? -6.379 12.368 2.551 1.00 72.38 338 GLY A C 1
ATOM 2690 O O . GLY A 1 338 ? -6.209 11.760 1.498 1.00 72.38 338 GLY A O 1
ATOM 2691 N N . GLY A 1 339 ? -6.951 11.839 3.641 1.00 81.38 339 GLY A N 1
ATOM 2692 C CA . GLY A 1 339 ? -7.612 10.530 3.691 1.00 81.38 339 GLY A CA 1
ATOM 2693 C C . GLY A 1 339 ? -6.699 9.328 3.429 1.00 81.38 339 GLY A C 1
ATOM 2694 O O . GLY A 1 339 ? -5.581 9.451 2.922 1.00 81.38 339 GLY A O 1
ATOM 2695 N N . HIS A 1 340 ? -7.185 8.137 3.774 1.00 84.94 340 HIS A N 1
ATOM 2696 C CA . HIS A 1 340 ? -6.669 6.879 3.224 1.00 84.94 340 HIS A CA 1
ATOM 2697 C C . HIS A 1 340 ? -7.649 6.294 2.200 1.00 84.94 340 HIS A C 1
ATOM 2699 O O . HIS A 1 340 ? -8.655 6.912 1.855 1.00 84.94 340 HIS A O 1
ATOM 2705 N N . ASN A 1 341 ? -7.313 5.130 1.646 1.00 81.56 341 ASN A N 1
ATOM 2706 C CA . ASN A 1 341 ? -8.030 4.546 0.520 1.00 81.56 341 ASN A CA 1
ATOM 2707 C C . ASN A 1 341 ? -9.433 4.048 0.916 1.00 81.56 341 ASN A C 1
ATOM 2709 O O . ASN A 1 341 ? -9.575 2.962 1.466 1.00 81.56 341 ASN A O 1
ATOM 2713 N N . VAL A 1 342 ? -10.464 4.831 0.595 1.00 86.44 342 VAL A N 1
ATOM 2714 C CA . VAL A 1 342 ? -11.878 4.468 0.813 1.00 86.44 342 VAL A CA 1
ATOM 2715 C C . VAL A 1 342 ? -12.412 3.453 -0.202 1.00 86.44 342 VAL A C 1
ATOM 2717 O O . VAL A 1 342 ? -13.438 2.828 0.042 1.00 86.44 342 VAL A O 1
ATOM 2720 N N . ILE A 1 343 ? -11.720 3.264 -1.330 1.00 81.00 343 ILE A N 1
ATOM 2721 C CA . ILE A 1 343 ? -12.165 2.349 -2.390 1.00 81.00 343 ILE A CA 1
ATOM 2722 C C . ILE A 1 343 ? -12.023 0.894 -1.936 1.00 81.00 343 ILE A C 1
ATOM 2724 O O . ILE A 1 343 ? -12.873 0.077 -2.266 1.00 81.00 343 ILE A O 1
ATOM 2728 N N . GLU A 1 344 ? -10.985 0.574 -1.155 1.00 79.94 344 GLU A N 1
ATOM 2729 C CA . GLU A 1 344 ? -10.757 -0.781 -0.634 1.00 79.94 344 GLU A CA 1
ATOM 2730 C C . GLU A 1 344 ? -11.980 -1.328 0.126 1.00 79.94 344 GLU A C 1
ATOM 2732 O O . GLU A 1 344 ? -12.541 -2.324 -0.338 1.00 79.94 344 GLU A O 1
ATOM 2737 N N . PRO A 1 345 ? -12.472 -0.679 1.203 1.00 83.00 345 PRO A N 1
ATOM 2738 C CA . PRO A 1 345 ? -13.682 -1.140 1.877 1.00 83.00 345 PRO A CA 1
ATOM 2739 C C . PRO A 1 345 ? -14.920 -1.071 0.978 1.00 83.00 345 PRO A C 1
ATOM 2741 O O . PRO A 1 345 ? -15.673 -2.036 0.931 1.00 83.00 345 PRO A O 1
ATOM 2744 N N . ALA A 1 346 ? -15.114 0.004 0.204 1.00 83.06 346 ALA A N 1
ATOM 2745 C CA . ALA A 1 346 ? -16.292 0.137 -0.662 1.00 83.06 346 ALA A CA 1
ATOM 2746 C C . ALA A 1 346 ? -16.402 -0.992 -1.707 1.00 83.06 346 ALA A C 1
ATOM 2748 O O . ALA A 1 346 ? -17.494 -1.468 -2.004 1.00 83.06 346 ALA A O 1
ATOM 2749 N N . SER A 1 347 ? -15.268 -1.459 -2.238 1.00 74.31 347 SER A N 1
ATOM 2750 C CA . SER A 1 347 ? -15.224 -2.550 -3.221 1.00 74.31 347 SER A CA 1
ATOM 2751 C C . SER A 1 347 ? -15.550 -3.929 -2.638 1.00 74.31 347 SER A C 1
ATOM 2753 O O . SER A 1 347 ? -15.968 -4.819 -3.377 1.00 74.31 347 SER A O 1
ATOM 2755 N N . LEU A 1 348 ? -15.354 -4.119 -1.329 1.00 69.06 348 LEU A N 1
ATOM 2756 C CA . LEU A 1 348 ? -15.544 -5.400 -0.642 1.00 69.06 348 LEU A CA 1
ATOM 2757 C C . LEU A 1 348 ? -16.890 -5.487 0.085 1.00 69.06 348 LEU A C 1
ATOM 2759 O O . LEU A 1 348 ? -17.467 -6.569 0.138 1.00 69.06 348 LEU A O 1
ATOM 2763 N N . LEU A 1 349 ? -17.405 -4.356 0.577 1.00 61.47 349 LEU A N 1
ATOM 2764 C CA . LEU A 1 349 ? -18.703 -4.261 1.255 1.00 61.47 349 LEU A CA 1
ATOM 2765 C C . LEU A 1 349 ? -19.891 -4.418 0.290 1.00 61.47 349 LEU A C 1
ATOM 2767 O O . LEU A 1 349 ? -20.940 -4.916 0.683 1.00 61.47 349 LEU A O 1
ATOM 2771 N N . ASN A 1 350 ? -19.713 -4.093 -0.996 1.00 48.12 350 ASN A N 1
ATOM 2772 C CA . ASN A 1 350 ? -20.740 -4.240 -2.041 1.00 48.12 350 ASN A CA 1
ATOM 2773 C C . ASN A 1 350 ? -21.115 -5.697 -2.391 1.00 48.12 350 ASN A C 1
ATOM 2775 O O . ASN A 1 350 ? -21.831 -5.922 -3.359 1.00 48.12 350 ASN A O 1
ATOM 2779 N N . LYS A 1 351 ? -20.645 -6.699 -1.638 1.00 45.81 351 LYS A N 1
ATOM 2780 C CA . LYS A 1 351 ? -21.127 -8.087 -1.760 1.00 45.81 351 LYS A CA 1
ATOM 2781 C C . LYS A 1 351 ? -22.351 -8.395 -0.884 1.00 45.81 351 LYS A C 1
ATOM 2783 O O . LYS A 1 351 ? -22.793 -9.538 -0.881 1.00 45.81 351 LYS A O 1
ATOM 2788 N N . LEU A 1 352 ? -22.862 -7.415 -0.133 1.00 36.88 352 LEU A N 1
ATOM 2789 C CA . LEU A 1 352 ? -23.956 -7.584 0.834 1.00 36.88 352 LEU A CA 1
ATOM 2790 C C . LEU A 1 352 ? -25.299 -6.963 0.400 1.00 36.88 352 LEU A C 1
ATOM 2792 O O . LEU A 1 352 ? -26.231 -6.968 1.202 1.00 36.88 352 LEU A O 1
ATOM 2796 N N . PHE A 1 353 ? -25.414 -6.461 -0.835 1.00 31.64 353 PHE A N 1
ATOM 2797 C CA . PHE A 1 353 ? -26.675 -5.975 -1.409 1.00 31.64 353 PHE A CA 1
ATOM 2798 C C . PHE A 1 353 ? -27.006 -6.685 -2.715 1.00 31.64 353 PHE A C 1
ATOM 2800 O O . PHE A 1 353 ? -26.090 -6.793 -3.565 1.00 31.64 353 PHE A O 1
#

Sequence (353 aa):
MKTLAKLKRYLSFNRNFFSQLTELKGRGVDSDGFSGVSTGAKRFWIYAESIGEFKSALYIMDTIRSLPKNNGKENKKFFFISFKTSSTLYFARKRISLSEYSKSILYFFHPVMAFKFVSKRYVSAVDPGYFISVQHQISKNLLDMLLDAGVKIFFIDIKAAALKKMGINLIGPLSRTKGLSATIFRTSGVNSLKLDVLPVSLKFNFRAGNRGMTNAIDMPHRGGGGGNMFISFVSIHEKESVFILNLVKKIVSEHSTKNLTGNLKFIFAPRNIKISSALFEEAHKIGLNPTYYKNIQNFSRNDGIKSLIVDEYGVLDDIYLISDIVYVGKSLFKREGGGHNVIEPASLLNKLF

Secondary structure (DSSP, 8-state):
-HHHHHHHHHHHHTHHHHHHHHHHHH---SSSS--SS-TTPEEEEEE--SHHHHHHHHHHHHHHHHS--GGG----EEEEEEES-HHHHHHHHHHHHTSGGGGTEEEEEPP-TTSHHHHHHHHHHH--SEEEEES----HHHHHHHHHTT-EEEEEEE-HHHHHHTT----SGGGG-SSEEEEEEEETTEEEEEEEE-SS-GGG---------S--------SSSSSPEEEEEEEE-HHHHHHHHHHHHHHHHHHHTTT-GGGEEEEEEESSGGGHHHHHHHHHHTT--EEEGGGHHHHHH-TT--EEE--STT-HHHHHHH-SEEEESS-S-TTT-S---SHHHHHHHTT--

pLDDT: mean 78.29, std 16.55, range [28.05, 98.31]

Foldseek 3Di:
DVVVVVQVVQVVQCPVVVVVLVVLQVPCDDDDPSNGVDPQAAFEEEEQADQLSVLLVVVVVVVVVPPDDPPPDDRHYAYEYEYADVLNVQVCCVPCVPDPNVVRYDYGHDHPLPDLVRLVVVCVSRVHQEYEYEQAADALSNVVVCQVSQHKYKYFQYQLVRCVNSVNDDDDPSSHDGTKIWIWHDDPNDIDIDIDHDPDHCLLVPPLDPPPCPPPLPFPDDPDDDAAAEAEEAQAEPVRLVVVLVVVLVVCVVVVVVVNNLRYAYEYHHVALVCLVVSCVSCVVSQQQEDEPVCVSVCRVPS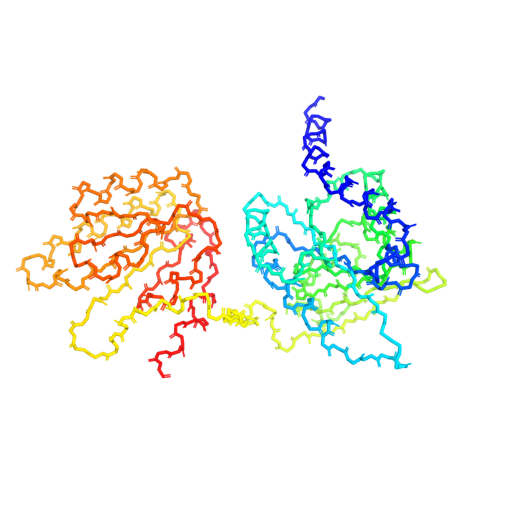SHRYYGYNGRPCVSVVLLRHPHYHWYLPPDVVSDDTDSPSSSVVNNVVPD

Radius of gyration: 23.63 Å; chains: 1; bounding box: 61×51×64 Å